Protein 2Y88 (pdb70)

InterPro domains:
  IPR006062 Histidine biosynthesis protein [PF00977] (5-233)
  IPR010188 HisA/PriA, Actinobacteria [TIGR01919] (1-243)
  IPR011060 Ribulose-phosphate binding barrel [SSF51366] (3-240)
  IPR013785 Aldolase-type TIM barrel [G3DSA:3.20.20.70] (1-244)
  IPR023016 HisA/PriA [MF_01014] (4-241)
  IPR023016 HisA/PriA [cd04732] (4-240)
  IPR044524 Histidine biosynthesis, HisA-like [PTHR43090] (5-231)

B-factor: mean 20.52, std 8.8, range [9.64, 65.79]

Foldseek 3Di:
DFAAEAEEQEDDPQWGWFAQLLDDVRIDTFGGSLVVLVVVVVQPHQEYEYEDLCQQLVNDGPLVVVLVSLVVDPHAYEYEGNCADPVSLVSVVVSVHPAYEYEQNLQVPVVRVLVCCVVPPPRYAYEFEWEADPRFTWGAGSSRPDTRDGRVVSLVVCQVSRHQEYEYHDSNFAPPLQAFDVVVQLVSLQVHQHAYEYEGNNNDLVSLCVLRVCVVSRHRHYYDYPCDSVCVDHPVSNVVSSVD

Sequence (244 aa):
MPLILLPAVNVVEGRAVRLVQQGKAGSQTEYGSAVVDAALGWQRDGAEWIHLVDLDAAFGRGSNHELLAEVVGKLDVQVELSGGIRDDESLAAALATGCARVNVVGTAALENPQWCARRVIGEEHGDQQVAVGLDVQIIDGEHRLRGRGWEETDGGDLWDVLERLDSSEGCSRFVVTDITTKDGTLGGPNLDLLLAGVADRTDAPVIASGGVSSLDDLRAIATLTTHRGVEGAIVGKALYARRFTLPQALAAVRD

Structure (mmCIF, N/CA/C/O backbone):
data_2Y88
#
_entry.id   2Y88
#
_cell.length_a   63.270
_cell.length_b   63.270
_cell.length_c   131.220
_cell.angle_alpha   90.00
_cell.angle_beta   90.00
_cell.angle_gamma   90.00
#
_symmetry.space_group_name_H-M   'P 43 21 2'
#
loop_
_entity.id
_entity.type
_entity.pdbx_description
1 polymer 'PHOSPHORIBOSYL ISOMERASE A'
2 non-polymer '[(2R,3S,4R,5R)-5-[4-AMINOCARBONYL-5-[[(Z)-[(3R,4R)-3,4-DIHYDROXY-2-OXO-5-PHOSPHONOOXY-PENTYL]IMINOMETHYL]AMINO]IMIDAZOL-1-YL]-3,4-DIHYDROXY-OXOLAN-2-YL]METHYL DIHYDROGEN PHOSPHATE'
3 water water
#
loop_
_atom_site.group_PDB
_atom_site.id
_atom_site.type_symbol
_atom_site.label_atom_id
_atom_site.label_alt_id
_atom_site.label_comp_id
_atom_site.label_asym_id
_atom_site.label_entity_id
_atom_site.label_seq_id
_atom_site.pdbx_PDB_ins_code
_atom_site.Cartn_x
_atom_site.Cartn_y
_atom_site.Cartn_z
_atom_site.occupancy
_atom_site.B_iso_or_equiv
_atom_site.auth_seq_id
_atom_site.auth_comp_id
_atom_site.auth_asym_id
_atom_site.auth_atom_id
_atom_site.pdbx_PDB_model_num
ATOM 1 N N . MET A 1 1 ? 21.638 2.184 18.349 1.00 34.89 2 MET A N 1
ATOM 2 C CA . MET A 1 1 ? 21.881 3.634 17.997 1.00 24.96 2 MET A CA 1
ATOM 3 C C . MET A 1 1 ? 21.891 3.752 16.486 1.00 23.08 2 MET A C 1
ATOM 4 O O . MET A 1 1 ? 22.303 2.794 15.797 1.00 22.39 2 MET A O 1
ATOM 9 N N . PRO A 1 2 ? 21.371 4.888 15.975 1.00 19.41 3 PRO A N 1
ATOM 10 C CA . PRO A 1 2 ? 21.393 5.024 14.565 1.00 18.52 3 PRO A CA 1
ATOM 11 C C . PRO A 1 2 ? 22.822 5.146 14.013 1.00 14.51 3 PRO A C 1
ATOM 12 O O . PRO A 1 2 ? 23.773 5.400 14.719 1.00 15.39 3 PRO A O 1
ATOM 16 N N . LEU A 1 3 ? 22.880 4.988 12.705 1.00 14.87 4 LEU A N 1
ATOM 17 C CA . LEU A 1 3 ? 24.121 5.165 11.984 1.00 13.18 4 LEU A CA 1
ATOM 18 C C . LEU A 1 3 ? 24.657 6.603 12.186 1.00 13.12 4 LEU A C 1
ATOM 19 O O . LEU A 1 3 ? 23.855 7.529 11.991 1.00 14.55 4 LEU A O 1
ATOM 24 N N . ILE A 1 4 ? 25.906 6.747 12.591 1.00 12.91 5 ILE A N 1
ATOM 25 C CA . ILE A 1 4 ? 26.533 8.038 12.739 1.00 11.47 5 ILE A CA 1
ATOM 26 C C . ILE A 1 4 ? 26.940 8.498 11.328 1.00 11.58 5 ILE A C 1
ATOM 27 O O . ILE A 1 4 ? 27.368 7.730 10.503 1.00 12.61 5 ILE A O 1
ATOM 32 N N . LEU A 1 5 ? 26.719 9.781 11.099 1.00 11.33 6 LEU A N 1
ATOM 33 C CA . LEU A 1 5 ? 27.129 10.411 9.872 1.00 12.16 6 LEU A CA 1
ATOM 34 C C . LEU A 1 5 ? 28.347 11.283 10.134 1.00 10.52 6 LEU A C 1
ATOM 35 O O . LEU A 1 5 ? 28.419 12.088 11.028 1.00 12.53 6 LEU A O 1
ATOM 40 N N . LEU A 1 6 ? 29.349 11.126 9.245 1.00 11.11 7 LEU A N 1
ATOM 41 C CA . LEU A 1 6 ? 30.559 11.884 9.267 1.00 9.77 7 LEU A CA 1
ATOM 42 C C . LEU A 1 6 ? 30.778 12.586 7.941 1.00 11.18 7 LEU A C 1
ATOM 43 O O . LEU A 1 6 ? 31.338 12.003 7.010 1.00 12.02 7 LEU A O 1
ATOM 48 N N . PRO A 1 7 ? 30.383 13.845 7.827 1.00 10.46 8 PRO A N 1
ATOM 49 C CA . PRO A 1 7 ? 30.718 14.576 6.638 1.00 9.78 8 PRO A CA 1
ATOM 50 C C . PRO A 1 7 ? 32.235 14.637 6.487 1.00 11.80 8 PRO A C 1
ATOM 51 O O . PRO A 1 7 ? 32.953 14.860 7.465 1.00 11.54 8 PRO A O 1
ATOM 55 N N . ALA A 1 8 ? 32.749 14.396 5.294 1.00 11.57 9 ALA A N 1
ATOM 56 C CA . ALA A 1 8 ? 34.158 14.451 4.988 1.00 11.49 9 ALA A CA 1
ATOM 57 C C . ALA A 1 8 ? 34.527 15.847 4.661 1.00 12.07 9 ALA A C 1
ATOM 58 O O . ALA A 1 8 ? 33.824 16.567 3.962 1.00 13.12 9 ALA A O 1
ATOM 60 N N . VAL A 1 9 ? 35.699 16.204 5.116 1.00 12.02 10 VAL A N 1
ATOM 61 C CA . VAL A 1 9 ? 36.380 17.411 4.675 1.00 11.49 10 VAL A CA 1
ATOM 62 C C . VAL A 1 9 ? 37.790 16.967 4.300 1.00 11.87 10 VAL A C 1
ATOM 63 O O . VAL A 1 9 ? 38.616 16.700 5.142 1.00 12.39 10 VAL A O 1
ATOM 67 N N . ASN A 1 10 ? 38.008 16.870 2.995 1.00 11.77 11 ASN A N 1
ATOM 68 C CA . ASN A 1 10 ? 39.222 16.413 2.431 1.00 12.58 11 ASN A CA 1
ATOM 69 C C . ASN A 1 10 ? 40.031 17.612 1.946 1.00 12.38 11 ASN A C 1
ATOM 70 O O . ASN A 1 10 ? 39.503 18.395 1.179 1.00 14.06 11 ASN A O 1
ATOM 75 N N . VAL A 1 11 ? 41.244 17.782 2.471 1.00 12.09 12 VAL A N 1
ATOM 76 C CA . VAL A 1 11 ? 41.918 19.035 2.349 1.00 13.27 12 VAL A CA 1
ATOM 77 C C . VAL A 1 11 ? 43.088 18.960 1.422 1.00 13.53 12 VAL A C 1
ATOM 78 O O . VAL A 1 11 ? 43.946 18.081 1.601 1.00 14.21 12 VAL A O 1
ATOM 82 N N . VAL A 1 12 ? 43.058 19.853 0.395 1.00 13.94 13 VAL A N 1
ATOM 83 C CA . VAL A 1 12 ? 44.173 20.063 -0.521 1.00 17.00 13 VAL A CA 1
ATOM 84 C C . VAL A 1 12 ? 44.430 21.539 -0.540 1.00 15.80 13 VAL A C 1
ATOM 85 O O . VAL A 1 12 ? 43.544 22.290 -0.872 1.00 16.86 13 VAL A O 1
ATOM 89 N N . GLU A 1 13 ? 45.645 21.958 -0.154 1.00 18.52 14 GLU A N 1
ATOM 90 C CA . GLU A 1 13 ? 46.003 23.366 -0.135 1.00 18.75 14 GLU A CA 1
ATOM 91 C C . GLU A 1 13 ? 44.978 24.218 0.512 1.00 17.54 14 GLU A C 1
ATOM 92 O O . GLU A 1 13 ? 44.597 25.273 0.015 1.00 21.92 14 GLU A O 1
ATOM 98 N N . GLY A 1 14 ? 44.515 23.730 1.669 1.00 17.32 15 GLY A N 1
ATOM 99 C CA . GLY A 1 14 ? 43.656 24.469 2.480 1.00 18.88 15 GLY A CA 1
ATOM 100 C C . GLY A 1 14 ? 42.197 24.442 2.093 1.00 18.45 15 GLY A C 1
ATOM 101 O O . GLY A 1 14 ? 41.385 25.128 2.735 1.00 19.72 15 GLY A O 1
ATOM 102 N N . ARG A 1 15 ? 41.859 23.739 1.001 1.00 16.92 16 ARG A N 1
ATOM 103 C CA . ARG A 1 15 ? 40.530 23.754 0.440 1.00 18.03 16 ARG A CA 1
ATOM 104 C C . ARG A 1 15 ? 39.895 22.441 0.635 1.00 15.37 16 ARG A C 1
ATOM 105 O O . ARG A 1 15 ? 40.569 21.416 0.664 1.00 15.74 16 ARG A O 1
ATOM 113 N N . ALA A 1 16 ? 38.574 22.475 0.732 1.00 15.87 17 ALA A N 1
ATOM 114 C CA . ALA A 1 16 ? 37.791 21.253 0.783 1.00 16.05 17 ALA A CA 1
ATOM 115 C C . ALA A 1 16 ? 37.614 20.788 -0.649 1.00 17.57 17 ALA A C 1
ATOM 116 O O . ALA A 1 16 ? 37.064 21.534 -1.481 1.00 18.75 17 ALA A O 1
ATOM 118 N N . VAL A 1 17 ? 38.006 19.550 -0.913 1.00 14.42 18 VAL A N 1
ATOM 119 C CA . VAL A 1 17 ? 37.951 19.019 -2.288 1.00 14.42 18 VAL A CA 1
ATOM 120 C C . VAL A 1 17 ? 37.319 17.642 -2.233 1.00 13.51 18 VAL A C 1
ATOM 121 O O . VAL A 1 17 ? 37.150 17.037 -1.201 1.00 14.75 18 VAL A O 1
ATOM 125 N N . ARG A 1 18 ? 36.989 17.141 -3.420 1.00 15.10 19 ARG A N 1
ATOM 126 C CA . ARG A 1 18 ? 36.739 15.771 -3.610 1.00 13.18 19 ARG A CA 1
ATOM 127 C C . ARG A 1 18 ? 37.449 15.322 -4.888 1.00 15.05 19 ARG A C 1
ATOM 128 O O . ARG A 1 18 ? 37.821 16.122 -5.704 1.00 17.83 19 ARG A O 1
ATOM 136 N N . LEU A 1 19 ? 37.686 14.022 -4.958 1.00 15.48 20 LEU A N 1
ATOM 137 C CA . LEU A 1 19 ? 38.224 13.344 -6.118 1.00 14.87 20 LEU A CA 1
ATOM 138 C C . LEU A 1 19 ? 37.301 12.207 -6.520 1.00 15.19 20 LEU A C 1
ATOM 139 O O . LEU A 1 19 ? 36.483 11.770 -5.718 1.00 17.04 20 LEU A O 1
ATOM 144 N N . VAL A 1 20 ? 37.478 11.707 -7.764 1.00 16.26 21 VAL A N 1
ATOM 145 C CA . VAL A 1 20 ? 36.751 10.545 -8.204 1.00 13.69 21 VAL A CA 1
ATOM 146 C C . VAL A 1 20 ? 37.776 9.400 -8.119 1.00 14.64 21 VAL A C 1
ATOM 147 O O . VAL A 1 20 ? 38.836 9.448 -8.783 1.00 15.69 21 VAL A O 1
ATOM 151 N N A GLN A 1 21 ? 37.467 8.381 -7.302 0.50 13.05 22 GLN A N 1
ATOM 152 N N B GLN A 1 21 ? 37.482 8.479 -7.208 0.50 13.65 22 GLN A N 1
ATOM 153 C CA A G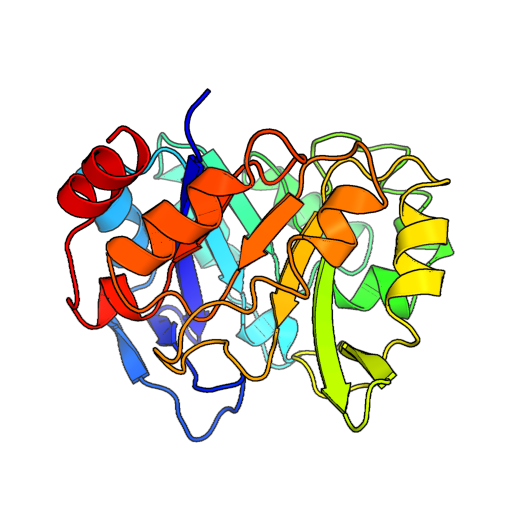LN A 1 21 ? 38.335 7.221 -7.135 0.50 13.91 22 GLN A CA 1
ATOM 154 C CA B GLN A 1 21 ? 38.206 7.229 -6.998 0.50 16.35 22 GLN A CA 1
ATOM 155 C C A GLN A 1 21 ? 39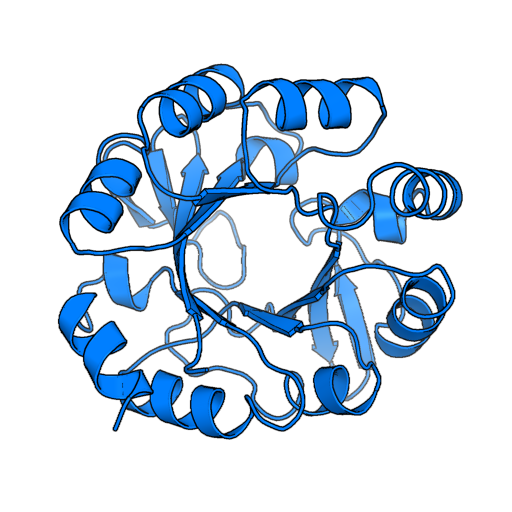.749 7.640 -6.786 0.50 18.33 22 GLN A C 1
ATOM 156 C C B GLN A 1 21 ? 39.654 7.507 -6.577 0.50 16.42 22 GLN A C 1
ATOM 157 O O A GLN A 1 21 ? 40.717 7.105 -7.344 0.50 22.11 22 GLN A O 1
ATOM 158 O O B GLN A 1 21 ? 40.547 6.699 -6.836 0.50 16.66 22 GLN A O 1
ATOM 169 N N . GLY A 1 22 ? 39.855 8.673 -5.962 1.00 18.48 23 GLY A N 1
ATOM 170 C CA . GLY A 1 22 ? 41.097 9.077 -5.402 1.00 19.08 23 GLY A CA 1
ATOM 171 C C . GLY A 1 22 ? 42.094 9.594 -6.362 1.00 17.01 23 GLY A C 1
ATOM 172 O O . GLY A 1 22 ? 43.261 9.746 -5.986 1.00 19.92 23 GLY A O 1
ATOM 173 N N . LYS A 1 23 ? 41.676 9.889 -7.603 1.00 18.88 24 LYS A N 1
ATOM 174 C CA . LYS A 1 23 ? 42.587 10.285 -8.680 1.00 23.07 24 LYS A CA 1
ATOM 175 C C . LYS A 1 23 ? 42.681 11.784 -8.821 1.00 24.52 24 LYS A C 1
ATOM 176 O O . LYS A 1 23 ? 41.699 12.518 -9.017 1.00 23.04 24 LYS A O 1
ATOM 182 N N . ALA A 1 24 ? 43.911 12.267 -8.716 1.00 28.38 25 ALA A N 1
ATOM 183 C CA . ALA A 1 24 ? 44.142 13.720 -8.741 1.00 30.41 25 ALA A CA 1
ATOM 184 C C . ALA A 1 24 ? 43.510 14.547 -9.849 1.00 30.77 25 ALA A C 1
ATOM 185 O O . ALA A 1 24 ? 43.015 15.665 -9.564 1.00 38.01 25 ALA A O 1
ATOM 187 N N . GLY A 1 25 ? 43.498 14.049 -11.094 1.00 26.63 26 GLY A N 1
ATOM 188 C CA . GLY A 1 25 ? 42.941 14.832 -12.255 1.00 24.66 26 GLY A CA 1
ATOM 189 C C . GLY A 1 25 ? 41.442 15.166 -12.239 1.00 20.88 26 GLY A C 1
ATOM 190 O O . GLY A 1 25 ? 40.892 15.939 -13.114 1.00 21.22 26 GLY A O 1
ATOM 191 N N . SER A 1 26 ? 40.769 14.571 -11.265 1.00 19.57 27 SER A N 1
ATOM 192 C CA . SER A 1 26 ? 39.297 14.679 -11.133 1.00 17.77 27 SER A CA 1
ATOM 193 C C . SER A 1 26 ? 38.857 15.545 -10.010 1.00 14.76 27 SER A C 1
ATOM 194 O O . SER A 1 26 ? 37.724 15.566 -9.666 1.00 18.28 27 SER A O 1
ATOM 197 N N . GLN A 1 27 ? 39.757 16.346 -9.496 1.00 16.54 28 GLN A N 1
ATOM 198 C CA . GLN A 1 27 ? 39.469 17.162 -8.307 1.00 17.17 28 GLN A CA 1
ATOM 199 C C . GLN A 1 27 ? 38.384 18.225 -8.514 1.00 17.08 28 GLN A C 1
ATOM 200 O O . GLN A 1 27 ? 38.341 18.910 -9.525 1.00 19.86 28 GLN A O 1
ATOM 206 N N . THR A 1 28 ? 37.431 18.291 -7.572 1.00 16.19 29 THR A N 1
ATOM 207 C CA . THR A 1 28 ? 36.461 19.337 -7.539 1.00 16.12 29 THR A CA 1
ATOM 208 C C . THR A 1 28 ? 36.720 20.000 -6.196 1.00 17.02 29 THR A C 1
ATOM 209 O O . THR A 1 28 ? 37.233 19.401 -5.246 1.00 16.60 29 THR A O 1
ATOM 213 N N . GLU A 1 29 ? 36.347 21.270 -6.107 1.00 19.11 30 GLU A N 1
ATOM 214 C CA . GLU A 1 29 ? 36.664 22.081 -4.917 1.00 21.17 30 GLU A CA 1
ATOM 215 C C . GLU A 1 29 ? 35.472 22.858 -4.438 1.00 20.38 30 GLU A C 1
ATOM 216 O O . GLU A 1 29 ? 34.669 23.358 -5.243 1.00 22.63 30 GLU A O 1
ATOM 222 N N . TYR A 1 30 ? 35.434 23.017 -3.104 1.00 20.67 31 TYR A N 1
ATOM 223 C CA . TYR A 1 30 ? 34.210 23.522 -2.466 1.00 19.12 31 TYR A CA 1
ATOM 224 C C . TYR A 1 30 ? 34.562 24.511 -1.426 1.00 21.15 31 TYR A C 1
ATOM 225 O O . TYR A 1 30 ? 33.894 24.617 -0.438 1.00 30.90 31 TYR A O 1
ATOM 234 N N . GLY A 1 31 ? 35.535 25.323 -1.659 1.00 23.03 32 GLY A N 1
ATOM 235 C CA . GLY A 1 31 ? 35.828 26.347 -0.632 1.00 23.68 32 GLY A CA 1
ATOM 236 C C . GLY A 1 31 ? 36.846 25.980 0.423 1.00 23.11 32 GLY A C 1
ATOM 237 O O . GLY A 1 31 ? 37.569 24.963 0.353 1.00 21.23 32 GLY A O 1
ATOM 238 N N . SER A 1 32 ? 36.954 26.849 1.397 1.00 21.31 33 SER A N 1
ATOM 239 C CA . SER A 1 32 ? 37.921 26.636 2.394 1.00 18.83 33 SER A CA 1
ATOM 240 C C . SER A 1 32 ? 37.580 25.473 3.269 1.00 18.59 33 SER A C 1
ATOM 241 O O . SER A 1 32 ? 36.406 25.208 3.525 1.00 17.07 33 SER A O 1
ATOM 244 N N . ALA A 1 33 ? 38.597 24.762 3.715 1.00 16.20 34 ALA A N 1
ATOM 245 C CA . ALA A 1 33 ? 38.338 23.595 4.528 1.00 17.16 34 ALA A CA 1
ATOM 246 C C . ALA A 1 33 ? 37.702 24.016 5.861 1.00 15.02 34 ALA A C 1
ATOM 247 O O . ALA A 1 33 ? 36.839 23.343 6.362 1.00 14.92 34 ALA A O 1
ATOM 249 N N A VAL A 1 34 ? 38.133 25.112 6.432 0.50 16.24 35 VAL A N 1
ATOM 250 N N B VAL A 1 34 ? 38.189 25.097 6.417 0.50 16.50 35 VAL A N 1
ATOM 251 C CA A VAL A 1 34 ? 37.546 25.555 7.709 0.50 14.67 35 VAL A CA 1
ATOM 252 C CA B VAL A 1 34 ? 37.640 25.641 7.665 0.50 15.02 35 VAL A CA 1
ATOM 253 C C A VAL A 1 34 ? 36.078 25.921 7.552 0.50 13.75 35 VAL A C 1
ATOM 254 C C B VAL A 1 34 ? 36.137 25.858 7.503 0.50 13.65 35 VAL A C 1
ATOM 255 O O A VAL A 1 34 ? 35.243 25.629 8.421 0.50 15.27 35 VAL A O 1
ATOM 256 O O B VAL A 1 34 ? 35.340 25.325 8.288 0.50 14.64 35 VAL A O 1
ATOM 263 N N . ASP A 1 35 ? 35.731 26.572 6.449 1.00 16.65 36 ASP A N 1
ATOM 264 C CA . ASP A 1 35 ? 34.318 26.932 6.226 1.00 16.71 36 ASP A CA 1
ATOM 265 C C . ASP A 1 35 ? 33.542 25.690 5.993 1.00 15.86 36 ASP A C 1
ATOM 266 O O . ASP A 1 35 ? 32.385 25.554 6.439 1.00 16.86 36 ASP A O 1
ATOM 271 N N . ALA A 1 36 ? 34.111 24.720 5.270 1.00 15.73 37 ALA A N 1
ATOM 272 C CA . ALA A 1 36 ? 33.378 23.477 5.063 1.00 14.71 37 ALA A CA 1
ATOM 273 C C . ALA A 1 36 ? 33.080 22.807 6.393 1.00 12.98 37 ALA A C 1
ATOM 274 O O . ALA A 1 36 ? 31.945 22.387 6.643 1.00 13.76 37 ALA A O 1
ATOM 276 N N . ALA A 1 37 ? 34.121 22.635 7.198 1.00 12.79 38 ALA A N 1
ATOM 277 C CA . ALA A 1 37 ? 33.976 21.957 8.492 1.00 13.63 38 ALA A CA 1
ATOM 278 C C . ALA A 1 37 ? 32.962 22.667 9.351 1.00 15.23 38 ALA A C 1
ATOM 279 O O . ALA A 1 37 ? 32.051 22.067 9.935 1.00 13.85 38 ALA A O 1
ATOM 281 N N . LEU A 1 38 ? 33.078 23.978 9.449 1.00 14.37 39 LEU A N 1
ATOM 282 C CA . LEU A 1 38 ? 32.135 24.719 10.274 1.00 14.93 39 LEU A CA 1
ATOM 283 C C . LEU A 1 38 ? 30.743 24.640 9.747 1.00 14.86 39 LEU A C 1
ATOM 284 O O . LEU A 1 38 ? 29.810 24.622 10.512 1.00 15.62 39 LEU A O 1
ATOM 289 N N . GLY A 1 39 ? 30.605 24.599 8.441 1.00 14.13 40 GLY A N 1
ATOM 290 C CA . GLY A 1 39 ? 29.280 24.422 7.883 1.00 13.63 40 GLY A CA 1
ATOM 291 C C . GLY A 1 39 ? 28.617 23.148 8.228 1.00 15.35 40 GLY A C 1
ATOM 292 O O . GLY A 1 39 ? 27.418 23.136 8.497 1.00 14.85 40 GLY A O 1
ATOM 293 N N . TRP A 1 40 ? 29.350 22.066 8.111 1.00 12.16 41 TRP A N 1
ATOM 294 C CA . TRP A 1 40 ? 28.733 20.799 8.446 1.00 12.59 41 TRP A CA 1
ATOM 295 C C . TRP A 1 40 ? 28.404 20.791 9.938 1.00 14.75 41 TRP A C 1
ATOM 296 O O . TRP A 1 40 ? 27.337 20.271 10.319 1.00 15.21 41 TRP A O 1
ATOM 307 N N . GLN A 1 41 ? 29.244 21.362 10.760 1.00 12.88 42 GLN A N 1
ATOM 308 C CA . GLN A 1 41 ? 28.867 21.472 12.173 1.00 13.21 42 GLN A CA 1
ATOM 309 C C . GLN A 1 41 ? 27.612 22.277 12.320 1.00 15.03 42 GLN A C 1
ATOM 310 O O . GLN A 1 41 ? 26.732 21.888 13.089 1.00 13.54 42 GLN A O 1
ATOM 316 N N . ARG A 1 42 ? 27.531 23.411 11.646 1.00 14.00 43 ARG A N 1
ATOM 317 C CA . ARG A 1 42 ? 26.330 24.236 11.769 1.00 16.30 43 ARG A CA 1
ATOM 318 C C . ARG A 1 42 ? 25.089 23.413 11.413 1.00 14.80 43 ARG A C 1
ATOM 319 O O . ARG A 1 42 ? 24.030 23.530 12.016 1.00 16.37 43 ARG A O 1
ATOM 327 N N . ASP A 1 43 ? 25.244 22.594 10.370 1.00 13.67 44 ASP A N 1
ATOM 328 C CA . ASP A 1 43 ? 24.127 21.787 9.877 1.00 14.05 44 ASP A CA 1
ATOM 329 C C . ASP A 1 43 ? 23.735 20.615 10.762 1.00 13.21 44 ASP A C 1
ATOM 330 O O . ASP A 1 43 ? 22.792 19.917 10.446 1.00 14.71 44 ASP A O 1
ATOM 335 N N . GLY A 1 44 ? 24.530 20.336 11.778 1.00 12.66 45 GLY A N 1
ATOM 336 C CA . GLY A 1 44 ? 24.195 19.309 12.749 1.00 13.59 45 GLY A CA 1
ATOM 337 C C . GLY A 1 44 ? 25.178 18.170 12.890 1.00 13.19 45 GLY A C 1
ATOM 338 O O . GLY A 1 44 ? 24.912 17.287 13.642 1.00 14.19 45 GLY A O 1
ATOM 339 N N . ALA A 1 45 ? 26.348 18.218 12.193 1.00 12.52 46 ALA A N 1
ATOM 340 C CA . ALA A 1 45 ? 27.269 17.092 12.241 1.00 12.30 46 ALA A CA 1
ATOM 341 C C . ALA A 1 45 ? 27.666 16.784 13.673 1.00 11.67 46 ALA A C 1
ATOM 342 O O . ALA A 1 45 ? 28.047 17.665 14.416 1.00 13.90 46 ALA A O 1
ATOM 344 N N . GLU A 1 46 ? 27.712 15.524 14.017 1.00 12.58 47 GLU A N 1
ATOM 345 C CA . GLU A 1 46 ? 28.286 15.059 15.270 1.00 13.38 47 GLU A CA 1
ATOM 346 C C . GLU A 1 46 ? 29.786 14.847 15.145 1.00 12.29 47 GLU A C 1
ATOM 347 O O . GLU A 1 46 ? 30.501 14.857 16.145 1.00 13.44 47 GLU A O 1
ATOM 353 N N . TRP A 1 47 ? 30.225 14.581 13.931 1.00 11.87 48 TRP A N 1
ATOM 354 C CA . TRP A 1 47 ? 31.544 14.177 13.599 1.00 12.42 48 TRP A CA 1
ATOM 355 C C . TRP A 1 47 ? 31.960 14.834 12.302 1.00 11.10 48 TRP A C 1
ATOM 356 O O . TRP A 1 47 ? 31.066 15.041 11.453 1.00 13.94 48 TRP A O 1
ATOM 367 N N . ILE A 1 48 ? 33.224 15.131 12.121 1.00 12.21 49 ILE A N 1
ATOM 368 C CA . ILE A 1 48 ? 33.821 15.523 10.831 1.00 11.54 49 ILE A CA 1
ATOM 369 C C . ILE A 1 48 ? 34.914 14.510 10.588 1.00 10.94 49 ILE A C 1
ATOM 370 O O . ILE A 1 48 ? 35.693 14.256 11.467 1.00 12.04 49 ILE A O 1
ATOM 375 N N . HIS A 1 49 ? 34.960 13.971 9.366 1.00 10.55 50 HIS A N 1
ATOM 376 C CA . HIS A 1 49 ? 36.064 13.137 8.927 1.00 10.81 50 HIS A CA 1
ATOM 377 C C . HIS A 1 49 ? 36.982 14.015 8.110 1.00 11.13 50 HIS A C 1
ATOM 378 O O . HIS A 1 49 ? 36.670 14.390 6.973 1.00 13.03 50 HIS A O 1
ATOM 385 N N . LEU A 1 50 ? 38.064 14.415 8.756 1.00 11.25 51 LEU A N 1
ATOM 386 C CA . LEU A 1 50 ? 38.993 15.456 8.270 1.00 11.61 51 LEU A CA 1
ATOM 387 C C . LEU A 1 50 ? 40.244 14.774 7.751 1.00 12.02 51 LEU A C 1
ATOM 388 O O . LEU A 1 50 ? 40.978 14.184 8.552 1.00 13.08 51 LEU A O 1
ATOM 393 N N . VAL A 1 51 ? 40.538 14.928 6.466 1.00 12.31 52 VAL A N 1
ATOM 394 C CA . VAL A 1 51 ? 41.591 14.212 5.842 1.00 12.16 52 VAL A CA 1
ATOM 395 C C . VAL A 1 51 ? 42.572 15.234 5.257 1.00 13.31 52 VAL A C 1
ATOM 396 O O . VAL A 1 51 ? 42.199 16.084 4.486 1.00 14.39 52 VAL A O 1
ATOM 400 N N . ASP A 1 52 ? 43.842 15.045 5.559 1.00 13.11 53 ASP A N 1
ATOM 401 C CA . ASP A 1 52 ? 44.900 15.787 4.893 1.00 12.83 53 ASP A CA 1
ATOM 402 C C . ASP A 1 52 ? 45.314 15.016 3.650 1.00 13.04 53 ASP A C 1
ATOM 403 O O . ASP A 1 52 ? 46.119 14.094 3.771 1.00 14.36 53 ASP A O 1
ATOM 408 N N . LEU A 1 53 ? 44.740 15.358 2.490 1.00 15.30 54 LEU A N 1
ATOM 409 C CA . LEU A 1 53 ? 45.019 14.598 1.320 1.00 16.05 54 LEU A CA 1
ATOM 410 C C . LEU A 1 53 ? 46.374 14.874 0.809 1.00 15.97 54 LEU A C 1
ATOM 411 O O . LEU A 1 53 ? 47.020 13.973 0.325 1.00 18.31 54 LEU A O 1
ATOM 416 N N . ASP A 1 54 ? 46.872 16.102 1.051 1.00 15.44 55 ASP A N 1
ATOM 417 C CA . ASP A 1 54 ? 48.307 16.382 0.638 1.00 16.91 55 ASP A CA 1
ATOM 418 C C . ASP A 1 54 ? 49.241 15.508 1.392 1.00 16.32 55 ASP A C 1
ATOM 419 O O . ASP A 1 54 ? 50.163 14.975 0.859 1.00 18.23 55 ASP A O 1
ATOM 424 N N . ALA A 1 55 ? 48.917 15.228 2.671 1.00 17.03 56 ALA A N 1
ATOM 425 C CA . ALA A 1 55 ? 49.749 14.409 3.459 1.00 16.08 56 ALA A CA 1
ATOM 426 C C . ALA A 1 55 ? 49.567 12.987 3.054 1.00 18.26 56 ALA A C 1
ATOM 427 O O . ALA A 1 55 ? 50.530 12.246 3.037 1.00 19.72 56 ALA A O 1
ATOM 429 N N . ALA A 1 56 ? 48.353 12.534 2.752 1.00 17.49 57 ALA A N 1
ATOM 430 C CA . ALA A 1 56 ? 48.182 11.165 2.291 1.00 17.30 57 ALA A CA 1
ATOM 431 C C . ALA A 1 56 ? 48.990 10.891 0.994 1.00 18.07 57 ALA A C 1
ATOM 432 O O . ALA A 1 56 ? 49.549 9.803 0.873 1.00 19.60 57 ALA A O 1
ATOM 434 N N . PHE A 1 57 ? 49.032 11.864 0.089 1.00 20.62 58 PHE A N 1
ATOM 435 C CA . PHE A 1 57 ? 49.820 11.756 -1.159 1.00 19.28 58 PHE A CA 1
ATOM 436 C C . PHE A 1 57 ? 51.264 12.095 -0.954 1.00 25.58 58 PHE A C 1
ATOM 437 O O . PHE A 1 57 ? 52.011 12.015 -1.949 1.00 24.63 58 PHE A O 1
ATOM 445 N N . GLY A 1 58 ? 51.740 12.466 0.225 1.00 18.28 59 GLY A N 1
ATOM 446 C CA . GLY A 1 58 ? 53.175 12.629 0.477 1.00 24.55 59 GLY A CA 1
ATOM 447 C C . GLY A 1 58 ? 53.699 13.851 -0.234 1.00 22.23 59 GLY A C 1
ATOM 448 O O . GLY A 1 58 ? 54.899 13.943 -0.496 1.00 31.97 59 GLY A O 1
ATOM 449 N N . ARG A 1 59 ? 52.848 14.820 -0.521 1.00 22.01 60 ARG A N 1
ATOM 450 C CA . ARG A 1 59 ? 53.212 16.004 -1.263 1.00 26.86 60 ARG A CA 1
ATOM 451 C C . ARG A 1 59 ? 53.103 17.314 -0.514 1.00 24.43 60 ARG A C 1
ATOM 452 O O . ARG A 1 59 ? 53.374 18.382 -1.096 1.00 30.89 60 ARG A O 1
ATOM 460 N N . GLY A 1 60 ? 52.676 17.276 0.741 1.00 24.34 61 GLY A N 1
ATOM 461 C CA . GLY A 1 60 ? 52.644 18.495 1.528 1.00 21.17 61 GLY A CA 1
ATOM 462 C C . GLY A 1 60 ? 51.877 18.192 2.800 1.00 22.96 61 GLY A C 1
ATOM 463 O O . GLY A 1 60 ? 51.697 17.025 3.157 1.00 21.82 61 GLY A O 1
ATOM 464 N N . SER A 1 61 ? 51.513 19.257 3.464 1.00 19.86 62 SER A N 1
ATOM 465 C CA . SER A 1 61 ? 50.869 19.144 4.748 1.00 21.91 62 SER A CA 1
ATOM 466 C C . SER A 1 61 ? 49.973 20.313 4.834 1.00 21.21 62 SER A C 1
ATOM 467 O O . SER A 1 61 ? 50.356 21.441 4.552 1.00 19.95 62 SER A O 1
ATOM 470 N N . ASN A 1 62 ? 48.839 20.067 5.441 1.00 15.83 63 ASN A N 1
ATOM 471 C CA . ASN A 1 62 ? 47.856 21.066 5.931 1.00 15.73 63 ASN A CA 1
ATOM 472 C C . ASN A 1 62 ? 47.716 20.965 7.428 1.00 15.63 63 ASN A C 1
ATOM 473 O O . ASN A 1 62 ? 46.718 21.430 7.947 1.00 17.22 63 ASN A O 1
ATOM 478 N N . HIS A 1 63 ? 48.722 20.447 8.115 1.00 17.28 64 HIS A N 1
ATOM 479 C CA . HIS A 1 63 ? 48.548 20.128 9.486 1.00 15.90 64 HIS A CA 1
ATOM 480 C C . HIS A 1 63 ? 48.112 21.357 10.351 1.00 16.44 64 HIS A C 1
ATOM 481 O O . HIS A 1 63 ? 47.217 21.310 11.175 1.00 17.77 64 HIS A O 1
ATOM 488 N N . GLU A 1 64 ? 48.781 22.490 10.171 1.00 16.94 65 GLU A N 1
ATOM 489 C CA . GLU A 1 64 ? 48.437 23.681 10.954 1.00 16.81 65 GLU A CA 1
ATOM 490 C C . GLU A 1 64 ? 47.027 24.104 10.766 1.00 17.53 65 GLU A C 1
ATOM 491 O O . GLU A 1 64 ? 46.316 24.392 11.723 1.00 19.52 65 GLU A O 1
ATOM 497 N N . LEU A 1 65 ? 46.549 24.033 9.534 1.00 18.43 66 LEU A N 1
ATOM 498 C CA . LEU A 1 65 ? 45.196 24.427 9.272 1.00 18.44 66 LEU A CA 1
ATOM 499 C C . LEU A 1 65 ? 44.226 23.374 9.877 1.00 17.33 66 LEU A C 1
ATOM 500 O O . LEU A 1 65 ? 43.219 23.692 10.491 1.00 21.90 66 LEU A O 1
ATOM 505 N N . LEU A 1 66 ? 44.635 22.130 9.834 1.00 15.60 67 LEU A N 1
ATOM 506 C CA . LEU A 1 66 ? 43.787 21.067 10.417 1.00 16.87 67 LEU A CA 1
ATOM 507 C C . LEU A 1 66 ? 43.723 21.250 11.918 1.00 14.38 67 LEU A C 1
ATOM 508 O O . LEU A 1 66 ? 42.654 21.154 12.497 1.00 15.04 67 LEU A O 1
ATOM 513 N N . ALA A 1 67 ? 44.815 21.600 12.550 1.00 16.87 68 ALA A N 1
ATOM 514 C CA . ALA A 1 67 ? 44.798 21.912 13.997 1.00 14.81 68 ALA A CA 1
ATOM 515 C C . ALA A 1 67 ? 43.833 23.064 14.277 1.00 15.26 68 ALA A C 1
ATOM 516 O O . ALA A 1 67 ? 43.095 23.023 15.247 1.00 16.06 68 ALA A O 1
ATOM 518 N N . GLU A 1 68 ? 43.848 24.090 13.450 1.00 17.17 69 GLU A N 1
ATOM 519 C CA . GLU A 1 68 ? 42.925 25.197 13.610 1.00 17.88 69 GLU A CA 1
ATOM 520 C C . GLU A 1 68 ? 41.512 24.727 13.513 1.00 16.97 69 GLU A C 1
ATOM 521 O O . GLU A 1 68 ? 40.653 25.163 14.312 1.00 19.09 69 GLU A O 1
ATOM 527 N N . VAL A 1 69 ? 41.238 23.910 12.521 1.00 16.57 70 VAL A N 1
ATOM 528 C CA . VAL A 1 69 ? 39.900 23.391 12.332 1.00 17.27 70 VAL A CA 1
ATOM 529 C C . VAL A 1 69 ? 39.444 22.590 13.532 1.00 16.58 70 VAL A C 1
ATOM 530 O O . VAL A 1 69 ? 38.374 22.817 14.078 1.00 17.30 70 VAL A O 1
ATOM 534 N N . VAL A 1 70 ? 40.246 21.669 13.997 1.00 15.57 71 VAL A N 1
ATOM 535 C CA . VAL A 1 70 ? 39.899 20.884 15.124 1.00 15.96 71 VAL A CA 1
ATOM 536 C C . VAL A 1 70 ? 39.615 21.735 16.341 1.00 13.26 71 VAL A C 1
ATOM 537 O O . VAL A 1 70 ? 38.649 21.508 17.095 1.00 15.60 71 VAL A O 1
ATOM 541 N N . GLY A 1 71 ? 40.464 22.710 16.553 1.00 15.14 72 GLY A N 1
ATOM 542 C CA . GLY A 1 71 ? 40.325 23.613 17.660 1.00 16.06 72 GLY A CA 1
ATOM 543 C C . GLY A 1 71 ? 39.070 24.461 17.586 1.00 16.54 72 GLY A C 1
ATOM 544 O O . GLY A 1 71 ? 38.463 24.750 18.607 1.00 22.38 72 GLY A O 1
ATOM 545 N N . LYS A 1 72 ? 38.599 24.827 16.379 1.00 16.75 73 LYS A N 1
ATOM 546 C CA . LYS A 1 72 ? 37.413 25.680 16.259 1.00 18.15 73 LYS A CA 1
ATOM 547 C C . LYS A 1 72 ? 36.156 24.868 16.395 1.00 17.91 73 LYS A C 1
ATOM 548 O O . LYS A 1 72 ? 35.146 25.369 16.815 1.00 23.70 73 LYS A O 1
ATOM 554 N N . LEU A 1 73 ? 36.223 23.599 16.056 1.00 14.92 74 LEU A N 1
ATOM 555 C CA . LEU A 1 73 ? 35.024 22.791 16.148 1.00 16.66 74 LEU A CA 1
ATOM 556 C C . LEU A 1 73 ? 34.704 22.345 17.554 1.00 16.34 74 LEU A C 1
ATOM 557 O O . LEU A 1 73 ? 35.587 22.024 18.338 1.00 17.56 74 LEU A O 1
ATOM 562 N N . ASP A 1 74 ? 33.417 22.305 17.813 1.00 14.89 75 ASP A N 1
ATOM 563 C CA . ASP A 1 74 ? 32.892 21.790 19.060 1.00 18.52 75 ASP A CA 1
ATOM 564 C C . ASP A 1 74 ? 32.676 20.301 18.978 1.00 18.59 75 ASP A C 1
ATOM 565 O O . ASP A 1 74 ? 32.706 19.578 19.987 1.00 19.63 75 ASP A O 1
ATOM 570 N N . VAL A 1 75 ? 32.386 19.823 17.782 1.00 14.33 76 VAL A N 1
ATOM 571 C CA . VAL A 1 75 ? 32.101 18.427 17.602 1.00 14.11 76 VAL A CA 1
ATOM 572 C C . VAL A 1 75 ? 33.312 17.605 17.392 1.00 13.46 76 VAL A C 1
ATOM 573 O O . VAL A 1 75 ? 34.400 18.139 17.491 1.00 16.51 76 VAL A O 1
ATOM 577 N N . GLN A 1 76 ? 33.138 16.304 17.231 1.00 12.62 77 GLN A N 1
ATOM 578 C CA . GLN A 1 76 ? 34.234 15.377 17.215 1.00 14.38 77 GLN A CA 1
ATOM 579 C C . GLN A 1 76 ? 34.856 15.240 15.839 1.00 12.99 77 GLN A C 1
ATOM 580 O O . GLN A 1 76 ? 34.158 15.198 14.838 1.00 12.89 77 GLN A O 1
ATOM 586 N N . VAL A 1 77 ? 36.173 15.196 15.817 1.00 12.50 78 VAL A N 1
ATOM 587 C CA . VAL A 1 77 ? 36.913 15.067 14.569 1.00 11.99 78 VAL A CA 1
ATOM 588 C C . VAL A 1 77 ? 37.691 13.769 14.526 1.00 11.30 78 VAL A C 1
ATOM 589 O O . VAL A 1 77 ? 38.422 13.451 15.466 1.00 14.04 78 VAL A O 1
ATOM 593 N N . GLU A 1 78 ? 37.532 13.099 13.377 1.00 11.53 79 GLU A N 1
ATOM 594 C CA . GLU A 1 78 ? 38.324 11.979 13.051 1.00 10.95 79 GLU A CA 1
ATOM 595 C C . GLU A 1 78 ? 39.350 12.497 12.028 1.00 12.11 79 GLU A C 1
ATOM 596 O O . GLU A 1 78 ? 38.927 12.975 10.957 1.00 12.71 79 GLU A O 1
ATOM 602 N N . LEU A 1 79 ? 40.626 12.425 12.364 1.00 13.05 80 LEU A N 1
ATOM 603 C CA . LEU A 1 79 ? 41.659 13.085 11.579 1.00 11.94 80 LEU A CA 1
ATOM 604 C C . LEU A 1 79 ? 42.535 12.041 10.921 1.00 11.69 80 LEU A C 1
ATOM 605 O O . LEU A 1 79 ? 42.954 11.067 11.570 1.00 12.30 80 LEU A O 1
ATOM 610 N N . SER A 1 80 ? 42.901 12.256 9.640 1.00 11.93 81 SER A N 1
ATOM 611 C CA . SER A 1 80 ? 43.784 11.280 8.995 1.00 12.52 81 SER A CA 1
ATOM 612 C C . SER A 1 80 ? 44.646 12.027 7.938 1.00 10.95 81 SER A C 1
ATOM 613 O O . SER A 1 80 ? 44.407 13.178 7.593 1.00 12.73 81 SER A O 1
ATOM 616 N N . GLY A 1 81 ? 45.604 11.278 7.452 1.00 12.26 82 GLY A N 1
ATOM 617 C CA . GLY A 1 81 ? 46.518 11.686 6.417 1.00 14.22 82 GLY A CA 1
ATOM 618 C C . GLY A 1 81 ? 47.858 11.954 6.983 1.00 15.33 82 GLY A C 1
ATOM 619 O O . GLY A 1 81 ? 48.043 12.901 7.739 1.00 15.83 82 GLY A O 1
ATOM 620 N N . GLY A 1 82 ? 48.805 11.158 6.548 1.00 14.26 83 GLY A N 1
ATOM 621 C CA . GLY A 1 82 ? 50.213 11.343 6.935 1.00 14.93 83 GLY A CA 1
ATOM 622 C C . GLY A 1 82 ? 50.566 10.780 8.294 1.00 16.95 83 GLY A C 1
ATOM 623 O O . GLY A 1 82 ? 51.691 10.990 8.745 1.00 20.77 83 GLY A O 1
ATOM 624 N N . ILE A 1 83 ? 49.658 10.095 8.967 1.00 13.92 84 ILE A N 1
ATOM 625 C CA . ILE A 1 83 ? 49.942 9.665 10.303 1.00 15.38 84 ILE A CA 1
ATOM 626 C C . ILE A 1 83 ? 50.617 8.324 10.263 1.00 18.54 84 ILE A C 1
ATOM 627 O O . ILE A 1 83 ? 49.996 7.230 10.228 1.00 17.72 84 ILE A O 1
ATOM 632 N N . ARG A 1 84 ? 51.933 8.418 10.222 1.00 17.25 85 ARG A N 1
ATOM 633 C CA . ARG A 1 84 ? 52.775 7.300 9.821 1.00 17.20 85 ARG A CA 1
ATOM 634 C C . ARG A 1 84 ? 53.905 7.047 10.768 1.00 18.12 85 ARG A C 1
ATOM 635 O O . ARG A 1 84 ? 54.642 6.105 10.566 1.00 19.91 85 ARG A O 1
ATOM 643 N N . ASP A 1 85 ? 54.034 7.838 11.803 1.00 15.32 86 ASP A N 1
ATOM 644 C CA . ASP A 1 85 ? 55.106 7.629 12.799 1.00 17.12 86 ASP A CA 1
ATOM 645 C C . ASP A 1 85 ? 54.743 8.286 14.099 1.00 15.53 86 ASP A C 1
ATOM 646 O O . ASP A 1 85 ? 53.664 8.902 14.197 1.00 14.94 86 ASP A O 1
ATOM 651 N N . ASP A 1 86 ? 55.579 8.117 15.104 1.00 16.31 87 ASP A N 1
ATOM 652 C CA . ASP A 1 86 ? 55.228 8.608 16.430 1.00 15.41 87 ASP A CA 1
ATOM 653 C C . ASP A 1 86 ? 55.070 10.106 16.441 1.00 14.09 87 ASP A C 1
ATOM 654 O O . ASP A 1 86 ? 54.184 10.645 17.118 1.00 14.57 87 ASP A O 1
ATOM 659 N N . GLU A 1 87 ? 55.917 10.819 15.721 1.00 15.90 88 GLU A N 1
ATOM 660 C CA . GLU A 1 87 ? 55.845 12.257 15.679 1.00 14.97 88 GLU A CA 1
ATOM 661 C C . GLU A 1 87 ? 54.498 12.692 15.099 1.00 14.41 88 GLU A C 1
ATOM 662 O O . GLU A 1 87 ? 53.841 13.574 15.594 1.00 14.63 88 GLU A O 1
ATOM 668 N N . SER A 1 88 ? 54.136 12.128 13.945 1.00 13.82 89 SER A N 1
ATOM 669 C CA . SER A 1 88 ? 52.968 12.597 13.281 1.00 13.19 89 SER A CA 1
ATOM 670 C C . SER A 1 88 ? 51.697 12.104 13.958 1.00 15.10 89 SER A C 1
ATOM 671 O O . SER A 1 88 ? 50.711 12.811 13.943 1.00 14.34 89 SER A O 1
ATOM 674 N N . LEU A 1 89 ? 51.736 10.935 14.611 1.00 12.69 90 LEU A N 1
ATOM 675 C CA . LEU A 1 89 ? 50.623 10.547 15.430 1.00 14.22 90 LEU A CA 1
ATOM 676 C C . LEU A 1 89 ? 50.434 11.479 16.616 1.00 13.44 90 LEU A C 1
ATOM 677 O O . LEU A 1 89 ? 49.302 11.930 16.864 1.00 13.19 90 LEU A O 1
ATOM 682 N N . ALA A 1 90 ? 51.505 11.847 17.304 1.00 13.62 91 ALA A N 1
ATOM 683 C CA . ALA A 1 90 ? 51.340 12.760 18.388 1.00 13.12 91 ALA A CA 1
ATOM 684 C C . ALA A 1 90 ? 50.864 14.122 17.907 1.00 13.71 91 ALA A C 1
ATOM 685 O O . ALA A 1 90 ? 50.098 14.747 18.614 1.00 14.28 91 ALA A O 1
ATOM 687 N N . ALA A 1 91 ? 51.326 14.576 16.755 1.00 12.91 92 ALA A N 1
ATOM 688 C CA . ALA A 1 91 ? 50.939 15.899 16.300 1.00 14.00 92 ALA A CA 1
ATOM 689 C C . ALA A 1 91 ? 49.459 15.854 16.031 1.00 13.32 92 ALA A C 1
ATOM 690 O O . ALA A 1 91 ? 48.709 16.812 16.289 1.00 14.68 92 ALA A O 1
ATOM 692 N N . ALA A 1 92 ? 49.000 14.780 15.412 1.00 15.27 93 ALA A N 1
ATOM 693 C CA . ALA A 1 92 ? 47.571 14.651 15.134 1.00 13.38 93 ALA A CA 1
ATOM 694 C C . ALA A 1 92 ? 46.734 14.698 16.391 1.00 12.57 93 ALA A C 1
ATOM 695 O O . ALA A 1 92 ? 45.790 15.457 16.515 1.00 15.14 93 ALA A O 1
ATOM 697 N N . LEU A 1 93 ? 47.139 13.901 17.348 1.00 13.85 94 LEU A N 1
ATOM 698 C CA . LEU A 1 93 ? 46.393 13.818 18.605 1.00 13.47 94 LEU A CA 1
ATOM 699 C C . LEU A 1 93 ? 46.459 15.122 19.401 1.00 13.17 94 LEU A C 1
ATOM 700 O O . LEU A 1 93 ? 45.485 15.513 20.073 1.00 15.59 94 LEU A O 1
ATOM 705 N N . ALA A 1 94 ? 47.553 15.852 19.291 1.00 13.29 95 ALA A N 1
ATOM 706 C CA . ALA A 1 94 ? 47.736 17.127 19.945 1.00 13.72 95 ALA A CA 1
ATOM 707 C C . ALA A 1 94 ? 46.807 18.212 19.464 1.00 14.98 95 ALA A C 1
ATOM 708 O O . ALA A 1 94 ? 46.658 19.245 20.099 1.00 16.06 95 ALA A O 1
ATOM 710 N N . THR A 1 95 ? 46.187 17.998 18.322 1.00 14.67 96 THR A N 1
ATOM 711 C CA . THR A 1 95 ? 45.177 18.901 17.879 1.00 15.01 96 THR A CA 1
ATOM 712 C C . THR A 1 95 ? 43.957 18.883 18.751 1.00 15.58 96 THR A C 1
ATOM 713 O O . THR A 1 95 ? 43.107 19.782 18.624 1.00 17.18 96 THR A O 1
ATOM 717 N N . GLY A 1 96 ? 43.810 17.834 19.552 1.00 14.78 97 GLY A N 1
ATOM 718 C CA . GLY A 1 96 ? 42.537 17.596 20.285 1.00 14.37 97 GLY A CA 1
ATOM 719 C C . GLY A 1 96 ? 41.468 16.825 19.604 1.00 14.43 97 GLY A C 1
ATOM 720 O O . GLY A 1 96 ? 40.372 16.694 20.081 1.00 17.91 97 GLY A O 1
ATOM 721 N N . CYS A 1 97 ? 41.818 16.230 18.475 1.00 14.47 98 CYS A N 1
ATOM 722 C CA . CYS A 1 97 ? 40.866 15.418 17.772 1.00 13.03 98 CYS A CA 1
ATOM 723 C C . CYS A 1 97 ? 40.449 14.229 18.587 1.00 13.20 98 CYS A C 1
ATOM 724 O O . CYS A 1 97 ? 41.134 13.737 19.484 1.00 16.66 98 CYS A O 1
ATOM 727 N N . ALA A 1 98 ? 39.263 13.710 18.229 1.00 13.52 99 ALA A N 1
ATOM 728 C CA . ALA A 1 98 ? 38.678 12.594 18.919 1.00 14.26 99 ALA A CA 1
ATOM 729 C C . ALA A 1 98 ? 39.417 11.320 18.618 1.00 14.91 99 ALA A C 1
ATOM 730 O O . ALA A 1 98 ? 39.653 10.507 19.500 1.00 15.26 99 ALA A O 1
ATOM 732 N N . ARG A 1 99 ? 39.824 11.102 17.364 1.00 13.12 100 ARG A N 1
ATOM 733 C CA . ARG A 1 99 ? 40.579 9.964 17.005 1.00 14.58 100 ARG A CA 1
ATOM 734 C C . ARG A 1 99 ? 41.193 10.230 15.664 1.00 10.46 100 ARG A C 1
ATOM 735 O O . ARG A 1 99 ? 40.842 11.161 14.969 1.00 12.00 100 ARG A O 1
ATOM 743 N N . VAL A 1 100 ? 42.081 9.332 15.326 1.00 11.87 101 VAL A N 1
ATOM 744 C CA . VAL A 1 100 ? 42.834 9.373 14.039 1.00 12.72 101 VAL A CA 1
ATOM 745 C C . VAL A 1 100 ? 42.499 8.127 13.249 1.00 12.55 101 VAL A C 1
ATOM 746 O O . VAL A 1 100 ? 42.024 7.122 13.760 1.00 12.40 101 VAL A O 1
ATOM 750 N N . ASN A 1 101 ? 42.756 8.218 11.965 1.00 12.60 102 ASN A N 1
ATOM 751 C CA . ASN A 1 101 ? 42.846 7.037 11.182 1.00 11.95 102 ASN A CA 1
ATOM 752 C C . ASN A 1 101 ? 44.265 6.894 10.622 1.00 12.74 102 ASN A C 1
ATOM 753 O O . ASN A 1 101 ? 44.851 7.883 10.132 1.00 14.32 102 ASN A O 1
ATOM 758 N N A VAL A 1 102 ? 44.745 5.657 10.626 0.50 14.07 103 VAL A N 1
ATOM 759 N N B VAL A 1 102 ? 44.811 5.705 10.664 0.50 11.82 103 VAL A N 1
ATOM 760 C CA A VAL A 1 102 ? 46.035 5.232 10.079 0.50 12.90 103 VAL A CA 1
ATOM 761 C CA B VAL A 1 102 ? 46.046 5.438 9.981 0.50 12.09 103 VAL A CA 1
ATOM 762 C C A VAL A 1 102 ? 45.672 4.498 8.804 0.50 13.37 103 VAL A C 1
ATOM 763 C C B VAL A 1 102 ? 45.737 4.518 8.839 0.50 11.27 103 VAL A C 1
ATOM 764 O O A VAL A 1 102 ? 44.728 3.691 8.803 0.50 15.45 103 VAL A O 1
ATOM 765 O O B VAL A 1 102 ? 44.970 3.549 8.986 0.50 13.73 103 VAL A O 1
ATOM 772 N N . GLY A 1 103 ? 46.348 4.829 7.698 1.00 13.56 104 GLY A N 1
ATOM 773 C CA . GLY A 1 103 ? 46.198 4.038 6.482 1.00 16.32 104 GLY A CA 1
ATOM 774 C C . GLY A 1 103 ? 47.447 3.315 6.099 1.00 15.38 104 GLY A C 1
ATOM 775 O O . GLY A 1 103 ? 47.619 2.136 6.367 1.00 15.20 104 GLY A O 1
ATOM 776 N N . THR A 1 104 ? 48.326 4.037 5.441 1.00 14.29 105 THR A N 1
ATOM 777 C CA . THR A 1 104 ? 49.586 3.479 4.919 1.00 15.62 105 THR A CA 1
ATOM 778 C C . THR A 1 104 ? 50.342 2.698 5.969 1.00 16.57 105 THR A C 1
ATOM 779 O O . THR A 1 104 ? 50.874 1.629 5.694 1.00 15.41 105 THR A O 1
ATOM 783 N N . ALA A 1 105 ? 50.430 3.239 7.182 1.00 16.62 106 ALA A N 1
ATOM 784 C CA . ALA A 1 105 ? 51.281 2.557 8.159 1.00 16.45 106 ALA A CA 1
ATOM 785 C C . ALA A 1 105 ? 50.777 1.207 8.564 1.00 16.45 106 ALA A C 1
ATOM 786 O O . ALA A 1 105 ? 51.547 0.341 9.005 1.00 18.21 106 ALA A O 1
ATOM 788 N N . ALA A 1 106 ? 49.481 0.977 8.483 1.00 18.03 107 ALA A N 1
ATOM 789 C CA . ALA A 1 106 ? 48.950 -0.393 8.700 1.00 15.42 107 ALA A CA 1
ATOM 790 C C . ALA A 1 106 ? 49.462 -1.407 7.711 1.00 17.84 107 ALA A C 1
ATOM 791 O O . ALA A 1 106 ? 49.435 -2.627 7.948 1.00 19.62 107 ALA A O 1
ATOM 793 N N . LEU A 1 107 ? 49.840 -0.910 6.564 1.00 16.01 108 LEU A N 1
ATOM 794 C CA . LEU A 1 107 ? 50.312 -1.763 5.442 1.00 17.36 108 LEU A CA 1
ATOM 795 C C . LEU A 1 107 ? 51.837 -1.878 5.540 1.00 19.67 108 LEU A C 1
ATOM 796 O O . LEU A 1 107 ? 52.390 -2.948 5.325 1.00 23.97 108 LEU A O 1
ATOM 801 N N . GLU A 1 108 ? 52.508 -0.768 5.736 1.00 18.01 109 GLU A N 1
ATOM 802 C CA . GLU A 1 108 ? 53.950 -0.742 5.615 1.00 17.84 109 GLU A CA 1
ATOM 803 C C . GLU A 1 108 ? 54.668 -0.944 6.952 1.00 16.28 109 GLU A C 1
ATOM 804 O O . GLU A 1 108 ? 55.809 -1.332 6.976 1.00 23.32 109 GLU A O 1
ATOM 810 N N . ASN A 1 109 ? 53.985 -0.582 8.055 1.00 18.36 110 ASN A N 1
ATOM 811 C CA . ASN A 1 109 ? 54.642 -0.545 9.361 1.00 18.82 110 ASN A CA 1
ATOM 812 C C . ASN A 1 109 ? 53.781 -1.279 10.368 1.00 15.31 110 ASN A C 1
ATOM 813 O O . ASN A 1 109 ? 53.355 -0.703 11.350 1.00 18.17 110 ASN A O 1
ATOM 818 N N . PRO A 1 110 ? 53.445 -2.555 10.098 1.00 16.63 111 PRO A N 1
ATOM 819 C CA . PRO A 1 110 ? 52.527 -3.277 10.934 1.00 18.56 111 PRO A CA 1
ATOM 820 C C . PRO A 1 110 ? 52.930 -3.314 12.394 1.00 18.86 111 PRO A C 1
ATOM 821 O O . PRO A 1 110 ? 52.080 -3.302 13.269 1.00 18.01 111 PRO A O 1
ATOM 825 N N . GLN A 1 111 ? 54.219 -3.422 12.672 1.00 18.66 112 GLN A N 1
ATOM 826 C CA . GLN A 1 111 ? 54.611 -3.467 14.062 1.00 20.73 112 GLN A CA 1
ATOM 827 C C . GLN A 1 111 ? 54.340 -2.151 14.762 1.00 19.32 112 GLN A C 1
ATOM 828 O O . GLN A 1 111 ? 53.883 -2.169 15.922 1.00 19.65 112 GLN A O 1
ATOM 834 N N . TRP A 1 112 ? 54.657 -1.055 14.099 1.00 17.14 113 TRP A N 1
ATOM 835 C CA . TRP A 1 112 ? 54.365 0.264 14.619 1.00 16.97 113 TRP A CA 1
ATOM 836 C C . TRP A 1 112 ? 52.849 0.352 14.852 1.00 17.25 113 TRP A C 1
ATOM 837 O O . TRP A 1 112 ? 52.341 0.778 15.918 1.00 17.64 113 TRP A O 1
ATOM 848 N N . CYS A 1 113 ? 52.095 -0.009 13.841 1.00 16.18 114 CYS A N 1
ATOM 849 C CA . CYS A 1 113 ? 50.677 0.122 13.913 1.00 15.72 114 CYS A CA 1
ATOM 850 C C . CYS A 1 113 ? 50.117 -0.677 15.074 1.00 14.24 114 CYS A C 1
ATOM 851 O O . CYS A 1 113 ? 49.244 -0.220 15.835 1.00 15.85 114 CYS A O 1
ATOM 854 N N . ALA A 1 114 ? 50.621 -1.897 15.275 1.00 16.92 115 ALA A N 1
ATOM 855 C CA . ALA A 1 114 ? 50.177 -2.715 16.392 1.00 16.69 115 ALA A CA 1
ATOM 856 C C . ALA A 1 114 ? 50.510 -2.062 17.697 1.00 16.43 115 ALA A C 1
ATOM 857 O O . ALA A 1 114 ? 49.666 -2.093 18.616 1.00 17.77 115 ALA A O 1
ATOM 859 N N . ARG A 1 115 ? 51.678 -1.426 17.773 1.00 18.11 116 ARG A N 1
ATOM 860 C CA A ARG A 1 115 ? 52.140 -0.724 18.995 0.50 19.67 116 ARG A CA 1
ATOM 861 C CA B ARG A 1 115 ? 52.063 -0.750 19.009 0.50 16.96 116 ARG A CA 1
ATOM 862 C C . ARG A 1 115 ? 51.177 0.445 19.311 1.00 16.02 116 ARG A C 1
ATOM 863 O O . ARG A 1 115 ? 50.761 0.646 20.450 1.00 17.73 116 ARG A O 1
ATOM 878 N N . VAL A 1 116 ? 50.846 1.222 18.315 1.00 15.96 117 VAL A N 1
ATOM 879 C CA . VAL A 1 116 ? 50.000 2.399 18.531 1.00 16.61 117 VAL A CA 1
ATOM 880 C C . VAL A 1 116 ? 48.555 2.024 18.790 1.00 14.43 117 VAL A C 1
ATOM 881 O O . VAL A 1 116 ? 47.934 2.594 19.629 1.00 16.13 117 VAL A O 1
ATOM 885 N N . ILE A 1 117 ? 48.075 0.951 18.179 1.00 16.20 118 ILE A N 1
ATOM 886 C CA . ILE A 1 117 ? 46.777 0.442 18.532 1.00 15.33 118 ILE A CA 1
ATOM 887 C C . ILE A 1 117 ? 46.774 0.116 20.006 1.00 16.67 118 ILE A C 1
ATOM 888 O O . ILE A 1 117 ? 45.870 0.507 20.744 1.00 16.62 118 ILE A O 1
ATOM 893 N N . GLY A 1 118 ? 47.827 -0.570 20.420 1.00 15.45 119 GLY A N 1
ATOM 894 C CA . GLY A 1 118 ? 47.961 -0.963 21.799 1.00 19.00 119 GLY A CA 1
ATOM 895 C C . GLY A 1 118 ? 47.988 0.133 22.793 1.00 14.66 119 GLY A C 1
ATOM 896 O O . GLY A 1 118 ? 47.434 -0.004 23.883 1.00 21.82 119 GLY A O 1
ATOM 897 N N A GLU A 1 119 ? 48.673 1.202 22.459 0.50 17.27 120 GLU A N 1
ATOM 898 N N B GLU A 1 119 ? 48.638 1.229 22.483 0.50 19.59 120 GLU A N 1
ATOM 899 C CA A GLU A 1 119 ? 48.876 2.289 23.373 0.50 15.33 120 GLU A CA 1
ATOM 900 C CA B GLU A 1 119 ? 48.807 2.280 23.468 0.50 20.73 120 GLU A CA 1
ATOM 901 C C A GLU A 1 119 ? 47.687 3.267 23.356 0.50 16.01 120 GLU A C 1
ATOM 902 C C B GLU A 1 119 ? 47.810 3.424 23.314 0.50 13.05 120 GLU A C 1
ATOM 903 O O A GLU A 1 119 ? 47.277 3.763 24.404 0.50 19.09 120 GLU A O 1
ATOM 904 O O B GLU A 1 119 ? 47.680 4.213 24.246 0.50 14.68 120 GLU A O 1
ATOM 915 N N . HIS A 1 120 ? 47.114 3.470 22.174 1.00 14.56 121 HIS A N 1
ATOM 916 C CA . HIS A 1 120 ? 46.154 4.532 21.980 1.00 15.62 121 HIS A CA 1
ATOM 917 C C . HIS A 1 120 ? 44.724 4.093 21.922 1.00 14.05 121 HIS A C 1
ATOM 918 O O . HIS A 1 120 ? 43.840 4.915 22.024 1.00 13.37 121 HIS A O 1
ATOM 925 N N . GLY A 1 121 ? 44.467 2.827 21.721 1.00 14.47 122 GLY A N 1
ATOM 926 C CA . GLY A 1 121 ? 43.127 2.303 21.814 1.00 13.46 122 GLY A CA 1
ATOM 927 C C . GLY A 1 121 ? 42.169 3.007 20.881 1.00 12.19 122 GLY A C 1
ATOM 928 O O . GLY A 1 121 ? 42.416 3.106 19.704 1.00 13.57 122 GLY A O 1
ATOM 929 N N . ASP A 1 122 ? 41.057 3.434 21.467 1.00 12.42 123 ASP A N 1
ATOM 930 C CA . ASP A 1 122 ? 39.976 4.009 20.676 1.00 13.01 123 ASP A CA 1
ATOM 931 C C . ASP A 1 122 ? 40.374 5.287 19.948 1.00 13.40 123 ASP A C 1
ATOM 932 O O . ASP A 1 122 ? 39.652 5.714 19.079 1.00 14.22 123 ASP A O 1
ATOM 937 N N A GLN A 1 123 ? 41.549 5.842 20.231 0.50 10.31 124 GLN A N 1
ATOM 938 N N B GLN A 1 123 ? 41.500 5.924 20.287 0.50 14.72 124 GLN A N 1
ATOM 939 C CA A GLN A 1 123 ? 41.963 7.047 19.510 0.50 9.85 124 GLN A CA 1
ATOM 940 C CA B GLN A 1 123 ? 41.937 7.095 19.505 0.50 15.85 124 GLN A CA 1
ATOM 941 C C A GLN A 1 123 ? 42.509 6.694 18.145 0.50 12.25 124 GLN A C 1
ATOM 942 C C B GLN A 1 123 ? 42.664 6.717 18.204 0.50 15.61 124 GLN A C 1
ATOM 943 O O A GLN A 1 123 ? 42.620 7.572 17.301 0.50 16.50 124 GLN A O 1
ATOM 944 O O B GLN A 1 123 ? 43.058 7.616 17.464 0.50 11.84 124 GLN A O 1
ATOM 955 N N . VAL A 1 124 ? 42.864 5.422 17.913 1.00 13.47 125 VAL A N 1
ATOM 956 C CA . VAL A 1 124 ? 43.420 5.032 16.633 1.00 12.46 125 VAL A CA 1
ATOM 957 C C . VAL A 1 124 ? 42.534 4.020 15.979 1.00 14.10 125 VAL A C 1
ATOM 958 O O . VAL A 1 124 ? 42.287 2.945 16.512 1.00 15.36 125 VAL A O 1
ATOM 962 N N . ALA A 1 125 ? 42.070 4.404 14.810 1.00 12.37 126 ALA A N 1
ATOM 963 C CA . ALA A 1 125 ? 41.341 3.490 13.951 1.00 12.91 126 ALA A CA 1
ATOM 964 C C . ALA A 1 125 ? 42.173 3.248 12.699 1.00 11.47 126 ALA A C 1
ATOM 965 O O . ALA A 1 125 ? 43.032 4.085 12.362 1.00 13.56 126 ALA A O 1
ATOM 967 N N . VAL A 1 126 ? 41.912 2.157 11.987 1.00 11.92 127 VAL A N 1
ATOM 968 C CA . VAL A 1 126 ? 42.598 1.949 10.744 1.00 11.89 127 VAL A CA 1
ATOM 969 C C . VAL A 1 126 ? 41.641 2.130 9.555 1.00 11.91 127 VAL A C 1
ATOM 970 O O . VAL A 1 126 ? 40.572 1.572 9.552 1.00 13.15 127 VAL A O 1
ATOM 974 N N . GLY A 1 127 ? 42.162 2.822 8.567 1.00 11.37 128 GLY A N 1
ATOM 975 C CA . GLY A 1 127 ? 41.469 2.985 7.291 1.00 13.28 128 GLY A CA 1
ATOM 976 C C . GLY A 1 127 ? 41.899 1.851 6.394 1.00 12.16 128 GLY A C 1
ATOM 977 O O . GLY A 1 127 ? 43.058 1.806 6.030 1.00 17.15 128 GLY A O 1
ATOM 978 N N . LEU A 1 128 ? 40.936 1.081 5.925 1.00 11.97 129 LEU A N 1
ATOM 979 C CA . LEU A 1 128 ? 41.112 0.014 4.993 1.00 13.06 129 LEU A CA 1
ATOM 980 C C . LEU A 1 128 ? 40.478 0.428 3.658 1.00 14.86 129 LEU A C 1
ATOM 981 O O . LEU A 1 128 ? 39.261 0.467 3.528 1.00 12.81 129 LEU A O 1
ATOM 986 N N . ASP A 1 129 ? 41.311 0.843 2.714 1.00 13.44 130 ASP A N 1
ATOM 987 C CA . ASP A 1 129 ? 40.882 1.376 1.454 1.00 12.16 130 ASP A CA 1
ATOM 988 C C . ASP A 1 129 ? 41.198 0.289 0.420 1.00 14.89 130 ASP A C 1
ATOM 989 O O . ASP A 1 129 ? 42.324 -0.087 0.181 1.00 15.62 130 ASP A O 1
ATOM 994 N N . VAL A 1 130 ? 40.118 -0.242 -0.125 1.00 14.93 131 VAL A N 1
ATOM 995 C CA . VAL A 1 130 ? 40.120 -1.504 -0.861 1.00 14.69 131 VAL A CA 1
ATOM 996 C C . VAL A 1 130 ? 39.831 -1.313 -2.350 1.00 12.12 131 VAL A C 1
ATOM 997 O O . VAL A 1 130 ? 38.953 -0.560 -2.744 1.00 16.54 131 VAL A O 1
ATOM 1001 N N . GLN A 1 131 ? 40.618 -1.964 -3.177 1.00 17.26 132 GLN A N 1
ATOM 1002 C CA . GLN A 1 131 ? 40.409 -2.000 -4.604 1.00 19.06 132 GLN A CA 1
ATOM 1003 C C . GLN A 1 131 ? 40.227 -3.459 -4.933 1.00 20.62 132 GLN A C 1
ATOM 1004 O O . GLN A 1 131 ? 41.074 -4.279 -4.585 1.00 25.53 132 GLN A O 1
ATOM 1010 N N . ILE A 1 132 ? 39.063 -3.793 -5.453 1.00 20.49 133 ILE A N 1
ATOM 1011 C CA . ILE A 1 132 ? 38.721 -5.172 -5.684 1.00 22.35 133 ILE A CA 1
ATOM 1012 C C . ILE A 1 132 ? 38.816 -5.377 -7.163 1.00 29.27 133 ILE A C 1
ATOM 1013 O O . ILE A 1 132 ? 38.146 -4.730 -7.904 1.00 27.70 133 ILE A O 1
ATOM 1018 N N . ILE A 1 133 ? 39.662 -6.293 -7.549 1.00 26.68 134 ILE A N 1
ATOM 1019 C CA . ILE A 1 133 ? 39.785 -6.639 -8.974 1.00 30.35 134 ILE A CA 1
ATOM 1020 C C . ILE A 1 133 ? 39.694 -8.130 -9.099 1.00 33.88 134 ILE A C 1
ATOM 1021 O O . ILE A 1 133 ? 40.473 -8.848 -8.500 1.00 30.45 134 ILE A O 1
ATOM 1026 N N . ASP A 1 134 ? 38.734 -8.585 -9.905 1.00 36.47 135 ASP A N 1
ATOM 1027 C CA . ASP A 1 134 ? 38.574 -10.006 -10.182 1.00 35.78 135 ASP A CA 1
ATOM 1028 C C . ASP A 1 134 ? 38.591 -10.739 -8.864 1.00 36.97 135 ASP A C 1
ATOM 1029 O O . ASP A 1 134 ? 39.345 -11.712 -8.710 1.00 37.08 135 ASP A O 1
ATOM 1034 N N . GLY A 1 135 ? 37.827 -10.198 -7.907 1.00 34.66 136 GLY A N 1
ATOM 1035 C CA . GLY A 1 135 ? 37.576 -10.834 -6.639 1.00 33.22 136 GLY A CA 1
ATOM 1036 C C . GLY A 1 135 ? 38.665 -10.669 -5.602 1.00 31.54 136 GLY A C 1
ATOM 1037 O O . GLY A 1 135 ? 38.477 -11.072 -4.480 1.00 32.43 136 GLY A O 1
ATOM 1038 N N . GLU A 1 136 ? 39.804 -10.104 -5.977 1.00 26.42 137 GLU A N 1
ATOM 1039 C CA . GLU A 1 136 ? 40.946 -9.940 -5.099 1.00 28.05 137 GLU A CA 1
ATOM 1040 C C . GLU A 1 136 ? 40.753 -8.581 -4.422 1.00 21.37 137 GLU A C 1
ATOM 1041 O O . GLU A 1 136 ? 40.715 -7.542 -5.090 1.00 22.71 137 GLU A O 1
ATOM 1047 N N . HIS A 1 137 ? 40.661 -8.634 -3.091 1.00 20.71 138 HIS A N 1
ATOM 1048 C CA . HIS A 1 137 ? 40.385 -7.436 -2.336 1.00 18.42 138 HIS A CA 1
ATOM 1049 C C . HIS A 1 137 ? 41.746 -6.980 -1.830 1.00 19.97 138 HIS A C 1
ATOM 1050 O O . HIS A 1 137 ? 42.296 -7.562 -0.915 1.00 23.40 138 HIS A O 1
ATOM 1057 N N . ARG A 1 138 ? 42.273 -5.943 -2.421 1.00 18.00 139 ARG A N 1
ATOM 1058 C CA . ARG A 1 138 ? 43.575 -5.374 -2.117 1.00 19.78 139 ARG A CA 1
ATOM 1059 C C . ARG A 1 138 ? 43.432 -4.050 -1.439 1.00 19.84 139 ARG A C 1
ATOM 1060 O O . ARG A 1 138 ? 42.784 -3.162 -1.910 1.00 20.80 139 ARG A O 1
ATOM 1068 N N . LEU A 1 139 ? 44.200 -3.907 -0.402 1.00 15.70 140 LEU A N 1
ATOM 1069 C CA . LEU A 1 139 ? 44.394 -2.634 0.239 1.00 16.93 140 LEU A CA 1
ATOM 1070 C C . LEU A 1 139 ? 45.333 -1.763 -0.510 1.00 17.22 140 LEU A C 1
ATOM 1071 O O . LEU A 1 139 ? 46.227 -2.230 -1.237 1.00 20.36 140 LEU A O 1
ATOM 1076 N N . ARG A 1 140 ? 45.072 -0.483 -0.429 1.00 16.00 141 ARG A N 1
ATOM 1077 C CA . ARG A 1 140 ? 45.884 0.494 -1.092 1.00 16.69 141 ARG A CA 1
ATOM 1078 C C . ARG A 1 140 ? 46.441 1.497 -0.084 1.00 16.18 141 ARG A C 1
ATOM 1079 O O . ARG A 1 140 ? 45.729 1.909 0.835 1.00 16.23 141 ARG A O 1
ATOM 1087 N N . GLY A 1 141 ? 47.686 1.883 -0.258 1.00 16.50 142 GLY A N 1
ATOM 1088 C CA . GLY A 1 141 ? 48.366 2.849 0.537 1.00 18.42 142 GLY A CA 1
ATOM 1089 C C . GLY A 1 141 ? 48.850 4.027 -0.240 1.00 17.16 142 GLY A C 1
ATOM 1090 O O . GLY A 1 141 ? 48.592 4.151 -1.421 1.00 17.70 142 GLY A O 1
ATOM 1091 N N . ARG A 1 142 ? 49.479 4.957 0.465 1.00 16.08 143 ARG A N 1
ATOM 1092 C CA . ARG A 1 142 ? 50.124 6.122 -0.067 1.00 17.47 143 ARG A CA 1
ATOM 1093 C C . ARG A 1 142 ? 49.238 6.849 -1.049 1.00 18.78 143 ARG A C 1
ATOM 1094 O O . ARG A 1 142 ? 49.573 7.055 -2.181 1.00 18.95 143 ARG A O 1
ATOM 1102 N N . GLY A 1 143 ? 48.103 7.315 -0.577 1.00 16.85 144 GLY A N 1
ATOM 1103 C CA . GLY A 1 143 ? 47.186 8.026 -1.435 1.00 16.44 144 GLY A CA 1
ATOM 1104 C C . GLY A 1 143 ? 46.535 7.160 -2.482 1.00 18.16 144 GLY A C 1
ATOM 1105 O O . GLY A 1 143 ? 45.939 7.682 -3.409 1.00 18.48 144 GLY A O 1
ATOM 1106 N N . TRP A 1 144 ? 46.585 5.854 -2.256 1.00 15.55 145 TRP A N 1
ATOM 1107 C CA . TRP A 1 144 ? 46.046 4.777 -3.019 1.00 15.94 145 TRP A CA 1
ATOM 1108 C C . TRP A 1 144 ? 46.921 4.480 -4.215 1.00 18.40 145 TRP A C 1
ATOM 1109 O O . TRP A 1 144 ? 46.430 3.942 -5.202 1.00 21.84 145 TRP A O 1
ATOM 1120 N N A GLU A 1 145 ? 48.198 4.863 -4.137 0.50 23.86 146 GLU A N 1
ATOM 1121 N N B GLU A 1 145 ? 48.184 4.828 -4.121 0.50 19.77 146 GLU A N 1
ATOM 1122 C CA A GLU A 1 145 ? 49.219 4.566 -5.175 0.50 20.47 146 GLU A CA 1
ATOM 1123 C CA B GLU A 1 145 ? 49.102 4.578 -5.215 0.50 15.60 146 GLU A CA 1
ATOM 1124 C C A GLU A 1 145 ? 49.825 3.171 -5.098 0.50 15.15 146 GLU A C 1
ATOM 1125 C C B GLU A 1 145 ? 50.034 3.338 -5.048 0.50 12.00 146 GLU A C 1
ATOM 1126 O O A GLU A 1 145 ? 50.176 2.536 -6.138 0.50 27.40 146 GLU A O 1
ATOM 1127 O O B GLU A 1 145 ? 50.920 3.069 -5.953 0.50 22.91 146 GLU A O 1
ATOM 1138 N N . THR A 1 146 ? 49.835 2.659 -3.867 1.00 21.56 147 THR A N 1
ATOM 1139 C CA . THR A 1 146 ? 50.496 1.403 -3.603 1.00 18.67 14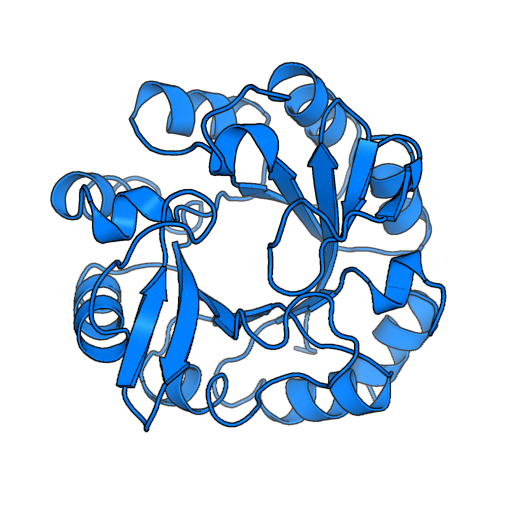7 THR A CA 1
ATOM 1140 C C . THR A 1 146 ? 49.545 0.296 -3.217 1.00 19.30 147 THR A C 1
ATOM 1141 O O . THR A 1 146 ? 48.455 0.498 -2.718 1.00 19.30 147 THR A O 1
ATOM 1145 N N . ASP A 1 147 ? 49.982 -0.913 -3.466 1.00 21.62 148 ASP A N 1
ATOM 1146 C CA . ASP A 1 147 ? 49.378 -2.105 -2.993 1.00 20.23 148 ASP A CA 1
ATOM 1147 C C . ASP A 1 147 ? 49.811 -2.432 -1.597 1.00 25.39 148 ASP A C 1
ATOM 1148 O O . ASP A 1 147 ? 50.982 -2.470 -1.278 1.00 26.51 148 ASP A O 1
ATOM 1153 N N . GLY A 1 148 ? 48.815 -2.707 -0.780 1.00 20.74 149 GLY A N 1
ATOM 1154 C CA . GLY A 1 148 ? 49.008 -2.949 0.637 1.00 22.90 149 GLY A CA 1
ATOM 1155 C C . GLY A 1 148 ? 48.624 -4.296 1.090 1.00 21.13 149 GLY A C 1
ATOM 1156 O O . GLY A 1 148 ? 48.479 -4.543 2.309 1.00 26.50 149 GLY A O 1
ATOM 1157 N N . GLY A 1 149 ? 48.377 -5.206 0.168 1.00 23.03 150 GLY A N 1
ATOM 1158 C CA . GLY A 1 149 ? 48.122 -6.592 0.552 1.00 25.63 150 GLY A CA 1
ATOM 1159 C C . GLY A 1 149 ? 46.666 -6.945 0.549 1.00 20.48 150 GLY A C 1
ATOM 1160 O O . GLY A 1 149 ? 45.874 -6.195 0.149 1.00 22.65 150 GLY A O 1
ATOM 1161 N N . ASP A 1 150 ? 46.358 -8.131 1.008 1.00 23.64 151 ASP A N 1
ATOM 1162 C CA . ASP A 1 150 ? 45.070 -8.686 0.997 1.00 21.63 151 ASP A CA 1
ATOM 1163 C C . ASP A 1 150 ? 44.266 -8.162 2.189 1.00 20.66 151 ASP A C 1
ATOM 1164 O O . ASP A 1 150 ? 44.703 -8.214 3.360 1.00 21.74 151 ASP A O 1
ATOM 1169 N N . LEU A 1 151 ? 43.082 -7.650 1.895 1.00 18.70 152 LEU A N 1
ATOM 1170 C CA . LEU A 1 151 ? 42.190 -7.047 2.868 1.00 17.83 152 LEU A CA 1
ATOM 1171 C C . LEU A 1 151 ? 41.984 -8.024 4.012 1.00 18.13 152 LEU A C 1
ATOM 1172 O O . LEU A 1 151 ? 42.068 -7.677 5.180 1.00 20.09 152 LEU A O 1
ATOM 1177 N N . TRP A 1 152 ? 41.617 -9.255 3.703 1.00 18.85 153 TRP A N 1
ATOM 1178 C CA . TRP A 1 152 ? 41.132 -10.152 4.699 1.00 19.85 153 TRP A CA 1
ATOM 1179 C C . TRP A 1 152 ? 42.265 -10.569 5.646 1.00 19.82 153 TRP A C 1
ATOM 1180 O O . TRP A 1 152 ? 42.067 -10.578 6.846 1.00 21.88 153 TRP A O 1
ATOM 1191 N N . ASP A 1 153 ? 43.452 -10.773 5.130 1.00 22.30 154 ASP A N 1
ATOM 1192 C CA . ASP A 1 153 ? 44.579 -11.126 5.964 1.00 19.77 154 ASP A CA 1
ATOM 1193 C C . ASP A 1 153 ? 44.913 -9.956 6.891 1.00 19.47 154 ASP A C 1
ATOM 1194 O O . ASP A 1 153 ? 45.173 -10.114 8.065 1.00 20.78 154 ASP A O 1
ATOM 1199 N N . VAL A 1 154 ? 44.877 -8.731 6.375 1.00 18.98 155 VAL A N 1
ATOM 1200 C CA . VAL A 1 154 ? 45.284 -7.575 7.150 1.00 19.45 155 VAL A CA 1
ATOM 1201 C C . VAL A 1 154 ? 44.211 -7.302 8.210 1.00 16.10 155 VAL A C 1
ATOM 1202 O O . VAL A 1 154 ? 44.529 -6.965 9.327 1.00 17.56 155 VAL A O 1
ATOM 1206 N N . LEU A 1 155 ? 42.949 -7.346 7.804 1.00 17.67 156 LEU A N 1
ATOM 1207 C CA . LEU A 1 155 ? 41.819 -7.190 8.734 1.00 17.34 156 LEU A CA 1
ATOM 1208 C C . LEU A 1 155 ? 41.956 -8.164 9.875 1.00 18.74 156 LEU A C 1
ATOM 1209 O O . LEU A 1 155 ? 41.800 -7.795 11.014 1.00 19.71 156 LEU A O 1
ATOM 1214 N N . GLU A 1 156 ? 42.210 -9.433 9.530 1.00 20.36 157 GLU A N 1
ATOM 1215 C CA . GLU A 1 156 ? 42.363 -10.444 10.557 1.00 20.23 157 GLU A CA 1
ATOM 1216 C C . GLU A 1 156 ? 43.458 -10.111 11.555 1.00 17.94 157 GLU A C 1
ATOM 1217 O O . GLU A 1 156 ? 43.271 -10.204 12.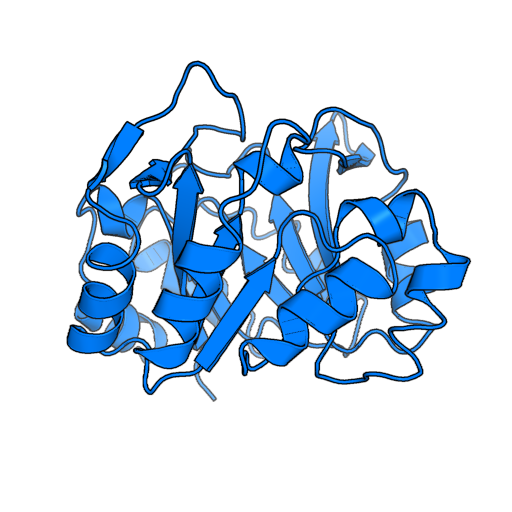786 1.00 20.38 157 GLU A O 1
ATOM 1223 N N . ARG A 1 157 ? 44.584 -9.669 11.022 1.00 19.75 158 ARG A N 1
ATOM 1224 C CA . ARG A 1 157 ? 45.726 -9.329 11.851 1.00 18.54 158 ARG A CA 1
ATOM 1225 C C . ARG A 1 157 ? 45.366 -8.150 12.770 1.00 18.32 158 ARG A C 1
ATOM 1226 O O . ARG A 1 157 ? 45.627 -8.176 13.923 1.00 17.91 158 ARG A O 1
ATOM 1234 N N . LEU A 1 158 ? 44.782 -7.096 12.184 1.00 18.01 159 LEU A N 1
ATOM 1235 C CA . LEU A 1 158 ? 44.449 -5.855 12.948 1.00 15.17 159 LEU A CA 1
ATOM 1236 C C . LEU A 1 158 ? 43.478 -6.201 14.045 1.00 16.28 159 LEU A C 1
ATOM 1237 O O . LEU A 1 158 ? 43.585 -5.707 15.165 1.00 18.59 159 LEU A O 1
ATOM 1242 N N . ASP A 1 159 ? 42.495 -7.022 13.687 1.00 17.10 160 ASP A N 1
ATOM 1243 C CA . ASP A 1 159 ? 41.454 -7.390 14.619 1.00 19.04 160 ASP A CA 1
ATOM 1244 C C . ASP A 1 159 ? 42.123 -8.122 15.773 1.00 18.76 160 ASP A C 1
ATOM 1245 O O . ASP A 1 159 ? 41.834 -7.885 16.934 1.00 20.18 160 ASP A O 1
ATOM 1250 N N A SER A 1 160 ? 43.025 -9.044 15.452 0.50 20.76 161 SER A N 1
ATOM 1251 N N B SER A 1 160 ? 43.069 -8.983 15.474 0.50 15.82 161 SER A N 1
ATOM 1252 C CA A SER A 1 160 ? 43.755 -9.817 16.493 0.50 19.67 161 SER A CA 1
ATOM 1253 C CA B SER A 1 160 ? 43.670 -9.809 16.537 0.50 16.90 161 SER A CA 1
ATOM 1254 C C A SER A 1 160 ? 44.476 -8.842 17.438 0.50 19.28 161 SER A C 1
ATOM 1255 C C B SER A 1 160 ? 44.605 -8.921 17.417 0.50 16.96 161 SER A C 1
ATOM 1256 O O A SER A 1 160 ? 44.469 -8.994 18.670 0.50 22.94 161 SER A O 1
ATOM 1257 O O B SER A 1 160 ? 44.906 -9.229 18.575 0.50 16.13 161 SER A O 1
ATOM 1262 N N . GLU A 1 161 ? 45.091 -7.822 16.852 1.00 17.72 162 GLU A N 1
ATOM 1263 C CA . GLU A 1 161 ? 45.865 -6.847 17.598 1.00 17.07 162 GLU A CA 1
ATOM 1264 C C . GLU A 1 161 ? 45.005 -5.950 18.479 1.00 16.65 162 GLU A C 1
ATOM 1265 O O . GLU A 1 161 ? 45.523 -5.183 19.220 1.00 18.25 162 GLU A O 1
ATOM 1271 N N . GLY A 1 162 ? 43.706 -5.998 18.334 1.00 16.73 163 GLY A N 1
ATOM 1272 C CA . GLY A 1 162 ? 42.872 -5.155 19.081 1.00 14.68 163 GLY A CA 1
ATOM 1273 C C . GLY A 1 162 ? 42.436 -3.843 18.451 1.00 15.04 163 GLY A C 1
ATOM 1274 O O . GLY A 1 162 ? 42.024 -2.936 19.167 1.00 15.04 163 GLY A O 1
ATOM 1275 N N . CYS A 1 163 ? 42.622 -3.705 17.133 1.00 16.25 164 CYS A N 1
ATOM 1276 C CA . CYS A 1 163 ? 42.257 -2.463 16.465 1.00 13.44 164 CYS A CA 1
ATOM 1277 C C . CYS A 1 163 ? 40.848 -2.068 16.863 1.00 18.90 164 CYS A C 1
ATOM 1278 O O . CYS A 1 163 ? 39.910 -2.860 16.805 1.00 16.27 164 CYS A O 1
ATOM 1281 N N . SER A 1 164 ? 40.707 -0.789 17.242 1.00 14.02 165 SER A N 1
ATOM 1282 C CA . SER A 1 164 ? 39.442 -0.332 17.786 1.00 15.19 165 SER A CA 1
ATOM 1283 C C . SER A 1 164 ? 38.299 -0.249 16.806 1.00 12.89 165 SER A C 1
ATOM 1284 O O . SER A 1 164 ? 37.160 -0.301 17.176 1.00 14.03 165 SER A O 1
ATOM 1287 N N . ARG A 1 165 ? 38.624 -0.011 15.575 1.00 12.65 166 ARG A N 1
ATOM 1288 C CA . ARG A 1 165 ? 37.650 0.488 14.609 1.00 11.89 166 ARG A CA 1
ATOM 1289 C C . ARG A 1 165 ? 38.288 0.440 13.215 1.00 12.63 166 ARG A C 1
ATOM 1290 O O . ARG A 1 165 ? 39.494 0.742 13.124 1.00 14.00 166 ARG A O 1
ATOM 1298 N N . PHE A 1 166 ? 37.454 0.193 12.217 1.00 13.12 167 PHE A N 1
ATOM 1299 C CA . PHE A 1 166 ? 37.943 0.199 10.876 1.00 13.05 167 PHE A CA 1
ATOM 1300 C C . PHE A 1 166 ? 37.094 1.107 10.019 1.00 11.90 167 PHE A C 1
ATOM 1301 O O . PHE A 1 166 ? 35.879 1.148 10.144 1.00 14.19 167 PHE A O 1
ATOM 1309 N N . VAL A 1 167 ? 37.743 1.888 9.187 1.00 12.41 168 VAL A N 1
ATOM 1310 C CA . VAL A 1 167 ? 37.073 2.805 8.292 1.00 11.16 168 VAL A CA 1
ATOM 1311 C C . VAL A 1 167 ? 37.294 2.203 6.903 1.00 13.90 168 VAL A C 1
ATOM 1312 O O . VAL A 1 167 ? 38.395 2.208 6.416 1.00 13.89 168 VAL A O 1
ATOM 1316 N N . VAL A 1 168 ? 36.248 1.732 6.243 1.00 12.50 169 VAL A N 1
ATOM 1317 C CA . VAL A 1 168 ? 36.360 0.922 5.056 1.00 11.76 169 VAL A CA 1
ATOM 1318 C C . VAL A 1 168 ? 35.854 1.655 3.834 1.00 14.00 169 VAL A C 1
ATOM 1319 O O . VAL A 1 168 ? 34.743 2.173 3.794 1.00 14.93 169 VAL A O 1
ATOM 1323 N N . THR A 1 169 ? 36.719 1.750 2.819 1.00 12.66 170 THR A N 1
ATOM 1324 C CA . THR A 1 169 ? 36.416 2.372 1.524 1.00 16.28 170 THR A CA 1
ATOM 1325 C C . THR A 1 169 ? 36.532 1.350 0.421 1.00 16.66 170 THR A C 1
ATOM 1326 O O . THR A 1 169 ? 37.484 0.614 0.376 1.00 16.17 170 THR A O 1
ATOM 1330 N N . ASP A 1 170 ? 35.538 1.314 -0.467 1.00 15.46 171 ASP A N 1
ATOM 1331 C CA . ASP A 1 170 ? 35.745 0.757 -1.778 1.00 14.78 171 ASP A CA 1
ATOM 1332 C C . ASP A 1 170 ? 36.234 1.917 -2.593 1.00 14.07 171 ASP A C 1
ATOM 1333 O O . ASP A 1 170 ? 35.464 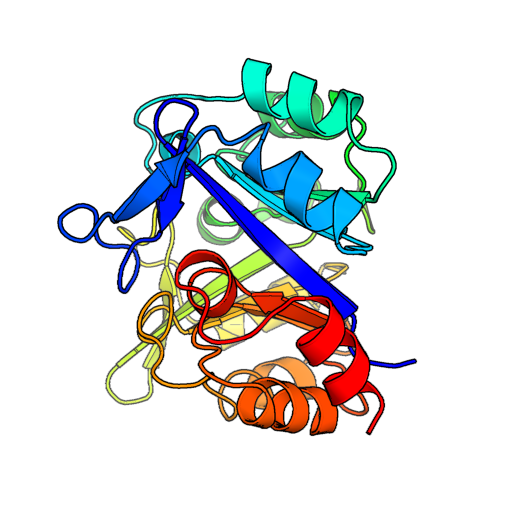2.777 -2.946 1.00 14.28 171 ASP A O 1
ATOM 1338 N N . ILE A 1 171 ? 37.503 1.872 -2.958 1.00 12.43 172 ILE A N 1
ATOM 1339 C CA . ILE A 1 171 ? 38.090 3.007 -3.653 1.00 14.24 172 ILE A CA 1
ATOM 1340 C C . ILE A 1 171 ? 37.429 3.239 -4.996 1.00 13.29 172 ILE A C 1
ATOM 1341 O O . ILE A 1 171 ? 37.376 4.346 -5.504 1.00 15.48 172 ILE A O 1
ATOM 1346 N N A THR A 1 172 ? 36.890 2.213 -5.591 0.50 13.68 173 THR A N 1
ATOM 1347 N N B THR A 1 172 ? 36.962 2.153 -5.577 0.50 12.28 173 THR A N 1
ATOM 1348 C CA A THR A 1 172 ? 36.266 2.441 -6.903 0.50 11.76 173 THR A CA 1
ATOM 1349 C CA B THR A 1 172 ? 36.262 2.207 -6.876 0.50 13.00 173 THR A CA 1
ATOM 1350 C C A THR A 1 172 ? 34.885 3.043 -6.846 0.50 13.15 173 THR A C 1
ATOM 1351 C C B THR A 1 172 ? 34.981 3.081 -6.823 0.50 14.76 173 THR A C 1
ATOM 1352 O O A THR A 1 172 ? 34.317 3.429 -7.864 0.50 12.47 173 THR A O 1
ATOM 1353 O O B THR A 1 172 ? 34.629 3.743 -7.808 0.50 15.36 173 THR A O 1
ATOM 1360 N N . LYS A 1 173 ? 34.377 3.192 -5.650 1.00 12.72 174 LYS A N 1
ATOM 1361 C CA . LYS A 1 173 ? 33.155 3.936 -5.429 1.00 12.94 174 LYS A CA 1
ATOM 1362 C C . LYS A 1 173 ? 33.379 5.330 -4.913 1.00 13.08 174 LYS A C 1
ATOM 1363 O O . LYS A 1 173 ? 32.478 6.166 -4.925 1.00 14.60 174 LYS A O 1
ATOM 1369 N N . ASP A 1 174 ? 34.543 5.586 -4.333 1.00 13.70 175 ASP A N 1
ATOM 1370 C CA . ASP A 1 174 ? 34.811 6.832 -3.636 1.00 14.40 175 ASP A CA 1
ATOM 1371 C C . ASP A 1 174 ? 34.682 7.961 -4.658 1.00 13.43 175 ASP A C 1
ATOM 1372 O O . ASP A 1 174 ? 35.280 7.948 -5.729 1.00 15.49 175 ASP A O 1
ATOM 1377 N N . GLY A 1 175 ? 33.893 8.961 -4.302 1.00 11.89 176 GLY A N 1
ATOM 1378 C CA . GLY A 1 175 ? 33.720 10.147 -5.113 1.00 13.36 176 GLY A CA 1
ATOM 1379 C C . GLY A 1 175 ? 32.967 9.945 -6.384 1.00 13.39 176 GLY A C 1
ATOM 1380 O O . GLY A 1 175 ? 32.962 10.827 -7.195 1.00 13.97 176 GLY A O 1
ATOM 1381 N N . THR A 1 176 ? 32.278 8.817 -6.540 1.00 12.32 177 THR A N 1
ATOM 1382 C CA . THR A 1 176 ? 31.668 8.478 -7.808 1.00 13.41 177 THR A CA 1
ATOM 1383 C C . THR A 1 176 ? 30.180 8.776 -7.822 1.00 12.66 177 THR A C 1
ATOM 1384 O O . THR A 1 176 ? 29.559 8.731 -8.912 1.00 13.37 177 THR A O 1
ATOM 1388 N N . LEU A 1 177 ? 29.560 8.902 -6.662 1.00 12.77 178 LEU A N 1
ATOM 1389 C CA . LEU A 1 177 ? 28.108 8.962 -6.585 1.00 13.72 178 LEU A CA 1
ATOM 1390 C C . LEU A 1 177 ? 27.495 7.731 -7.167 1.00 13.21 178 LEU A C 1
ATOM 1391 O O . LEU A 1 177 ? 26.367 7.709 -7.623 1.00 14.48 178 LEU A O 1
ATOM 1396 N N . GLY A 1 178 ? 28.211 6.603 -7.051 1.00 12.85 179 GLY A N 1
ATOM 1397 C CA . GLY A 1 178 ? 27.710 5.360 -7.650 1.00 13.84 179 GLY A CA 1
ATOM 1398 C C . GLY A 1 178 ? 27.145 4.374 -6.686 1.00 14.50 179 GLY A C 1
ATOM 1399 O O . GLY A 1 178 ? 26.794 3.242 -7.077 1.00 16.61 179 GLY A O 1
ATOM 1400 N N . GLY A 1 179 ? 27.020 4.791 -5.419 1.00 13.40 180 GLY A N 1
ATOM 1401 C CA . GLY A 1 179 ? 26.500 3.915 -4.429 1.00 11.58 180 GLY A CA 1
ATOM 1402 C C . GLY A 1 179 ? 27.605 3.243 -3.621 1.00 15.23 180 GLY A C 1
ATOM 1403 O O . GLY A 1 179 ? 28.671 2.925 -4.135 1.00 15.17 180 GLY A O 1
ATOM 1404 N N . PRO A 1 180 ? 27.321 2.966 -2.356 1.00 12.74 181 PRO A N 1
ATOM 1405 C CA . PRO A 1 180 ? 28.336 2.280 -1.550 1.00 13.58 181 PRO A CA 1
ATOM 1406 C C . PRO A 1 180 ? 28.427 0.806 -1.937 1.00 14.82 181 PRO A C 1
ATOM 1407 O O . PRO A 1 180 ? 27.412 0.224 -2.504 1.00 16.05 181 PRO A O 1
ATOM 1411 N N . ASN A 1 181 ? 29.532 0.173 -1.624 1.00 14.82 182 ASN A N 1
ATOM 1412 C CA . ASN A 1 181 ? 29.666 -1.217 -1.861 1.00 14.97 182 ASN A CA 1
ATOM 1413 C C . ASN A 1 181 ? 29.205 -1.900 -0.598 1.00 14.41 182 ASN A C 1
ATOM 1414 O O . ASN A 1 181 ? 29.950 -2.093 0.349 1.00 15.75 182 ASN A O 1
ATOM 1419 N N . LEU A 1 182 ? 27.957 -2.289 -0.588 1.00 15.37 183 LEU A N 1
ATOM 1420 C CA . LEU A 1 182 ? 27.378 -2.937 0.571 1.00 15.08 183 LEU A CA 1
ATOM 1421 C C . LEU A 1 182 ? 27.869 -4.322 0.830 1.00 16.33 183 LEU A C 1
ATOM 1422 O O . LEU A 1 182 ? 27.826 -4.779 1.967 1.00 18.29 183 LEU A O 1
ATOM 1427 N N . ASP A 1 183 ? 28.288 -5.001 -0.241 1.00 16.69 184 ASP A N 1
ATOM 1428 C CA . ASP A 1 183 ? 28.928 -6.276 -0.109 1.00 17.47 184 ASP A CA 1
ATOM 1429 C C . ASP A 1 183 ? 30.228 -6.265 0.669 1.00 18.42 184 ASP A C 1
ATOM 1430 O O . ASP A 1 183 ? 30.457 -7.092 1.584 1.00 18.51 184 ASP A O 1
ATOM 1435 N N . LEU A 1 184 ? 31.098 -5.338 0.302 1.00 16.99 185 LEU A N 1
ATOM 1436 C CA . LEU A 1 184 ? 32.344 -5.165 0.996 1.00 15.99 185 LEU A CA 1
ATOM 1437 C C . LEU A 1 184 ? 32.119 -4.752 2.456 1.00 14.34 185 LEU A C 1
ATOM 1438 O O . LEU A 1 184 ? 32.751 -5.285 3.380 1.00 17.19 185 LEU A O 1
ATOM 1443 N N A LEU A 1 185 ? 31.257 -3.770 2.692 0.50 13.97 186 LEU A N 1
ATOM 1444 N N B LEU A 1 185 ? 31.192 -3.843 2.633 0.50 15.76 186 LEU A N 1
ATOM 1445 C CA A LEU A 1 185 ? 30.958 -3.325 4.061 0.50 13.53 186 LEU A CA 1
ATOM 1446 C CA B LEU A 1 185 ? 30.918 -3.288 3.920 0.50 15.30 186 LEU A CA 1
ATOM 1447 C C A LEU A 1 185 ? 30.456 -4.439 4.905 0.50 17.02 186 LEU A C 1
ATOM 1448 C C B LEU A 1 185 ? 30.400 -4.341 4.870 0.50 16.52 186 LEU A C 1
ATOM 1449 O O A LEU A 1 185 ? 30.964 -4.649 6.017 0.50 18.86 186 LEU A O 1
ATOM 1450 O O B LEU A 1 185 ? 30.882 -4.427 6.010 0.50 18.43 186 LEU A O 1
ATOM 1459 N N . ALA A 1 186 ? 29.491 -5.191 4.401 1.00 17.29 187 ALA A N 1
ATOM 1460 C CA . ALA A 1 186 ? 28.954 -6.316 5.195 1.00 18.11 187 ALA A CA 1
ATOM 1461 C C . ALA A 1 186 ? 30.054 -7.343 5.379 1.00 16.71 187 ALA A C 1
ATOM 1462 O O . ALA A 1 186 ? 30.131 -7.985 6.435 1.00 20.34 187 ALA A O 1
ATOM 1464 N N . GLY A 1 187 ? 30.866 -7.573 4.355 1.00 18.37 188 GLY A N 1
ATOM 1465 C CA . GLY A 1 187 ? 31.930 -8.544 4.479 1.00 17.91 188 GLY A CA 1
ATOM 1466 C C . GLY A 1 187 ? 32.912 -8.235 5.576 1.00 18.23 188 GLY A C 1
ATOM 1467 O O . GLY A 1 187 ? 33.376 -9.128 6.271 1.00 21.83 188 GLY A O 1
ATOM 1468 N N . VAL A 1 188 ? 33.283 -6.980 5.687 1.00 17.89 189 VAL A N 1
ATOM 1469 C CA . VAL A 1 188 ? 34.174 -6.562 6.752 1.00 17.84 189 VAL A CA 1
ATOM 1470 C C . VAL A 1 188 ? 33.469 -6.652 8.071 1.00 18.56 189 VAL A C 1
ATOM 1471 O O . VAL A 1 188 ? 33.991 -7.248 9.023 1.00 17.46 189 VAL A O 1
ATOM 1475 N N . ALA A 1 189 ? 32.301 -6.060 8.153 1.00 16.78 190 ALA A N 1
ATOM 1476 C CA . ALA A 1 189 ? 31.529 -6.025 9.420 1.00 16.83 190 ALA A CA 1
ATOM 1477 C C . ALA A 1 189 ? 31.306 -7.414 9.981 1.00 18.17 190 ALA A C 1
ATOM 1478 O O . ALA A 1 189 ? 31.290 -7.596 11.177 1.00 18.64 190 ALA A O 1
ATOM 1480 N N . ASP A 1 190 ? 31.041 -8.351 9.097 1.00 18.69 191 ASP A N 1
ATOM 1481 C CA . ASP A 1 190 ? 30.768 -9.763 9.528 1.00 20.68 191 ASP A CA 1
ATOM 1482 C C . ASP A 1 190 ? 32.011 -10.488 10.023 1.00 23.37 191 ASP A C 1
ATOM 1483 O O . ASP A 1 190 ? 31.896 -11.510 10.657 1.00 27.15 191 ASP A O 1
ATOM 1488 N N . ARG A 1 191 ? 33.201 -9.908 9.825 1.00 20.04 192 ARG A N 1
ATOM 1489 C CA . ARG A 1 191 ? 34.453 -10.504 10.238 1.00 22.77 192 ARG A CA 1
ATOM 1490 C C . ARG A 1 191 ? 35.172 -9.856 11.403 1.00 25.09 192 ARG A C 1
ATOM 1491 O O . ARG A 1 191 ? 36.324 -10.212 11.710 1.00 26.94 192 ARG A O 1
ATOM 1499 N N . THR A 1 192 ? 34.531 -8.873 12.015 1.00 20.69 193 THR A N 1
ATOM 1500 C CA . THR A 1 192 ? 35.094 -8.222 13.157 1.00 19.78 193 THR A CA 1
ATOM 1501 C C . THR A 1 192 ? 33.988 -7.742 14.051 1.00 19.47 193 THR A C 1
ATOM 1502 O O . THR A 1 192 ? 32.947 -7.309 13.580 1.00 19.44 193 THR A O 1
ATOM 1506 N N . ASP A 1 193 ? 34.228 -7.724 15.346 1.00 18.76 194 ASP A N 1
ATOM 1507 C CA . ASP A 1 193 ? 33.315 -7.086 16.307 1.00 18.88 194 ASP A CA 1
ATOM 1508 C C . ASP A 1 193 ? 33.661 -5.613 16.468 1.00 20.93 194 ASP A C 1
ATOM 1509 O O . ASP A 1 193 ? 32.896 -4.895 17.032 1.00 23.35 194 ASP A O 1
ATOM 1514 N N . ALA A 1 194 ? 34.790 -5.165 15.931 1.00 17.36 195 ALA A N 1
ATOM 1515 C CA . ALA A 1 194 ? 35.151 -3.738 16.020 1.00 15.57 195 ALA A CA 1
ATOM 1516 C C . ALA A 1 194 ? 34.188 -2.993 15.102 1.00 14.26 195 ALA A C 1
ATOM 1517 O O . ALA A 1 194 ? 33.838 -3.461 14.021 1.00 16.75 195 ALA A O 1
ATOM 1519 N N . PRO A 1 195 ? 33.727 -1.806 15.510 1.00 14.53 196 PRO A N 1
ATOM 1520 C CA . PRO A 1 195 ? 32.911 -0.965 14.656 1.00 13.79 196 PRO A CA 1
ATOM 1521 C C . PRO A 1 195 ? 33.600 -0.672 13.318 1.00 13.28 196 PRO A C 1
ATOM 1522 O O . PRO A 1 195 ? 34.819 -0.477 13.242 1.00 13.84 196 PRO A O 1
ATOM 1526 N N . VAL A 1 196 ? 32.724 -0.618 12.323 1.00 13.01 197 VAL A N 1
ATOM 1527 C CA . VAL A 1 196 ? 33.129 -0.330 10.977 1.00 12.55 197 VAL A CA 1
ATOM 1528 C C . VAL A 1 196 ? 32.443 0.961 10.582 1.00 12.94 197 VAL A C 1
ATOM 1529 O O . VAL A 1 196 ? 31.246 1.128 10.735 1.00 13.96 197 VAL A O 1
ATOM 1533 N N . ILE A 1 197 ? 33.211 1.860 10.000 1.00 13.17 198 ILE A N 1
ATOM 1534 C CA . ILE A 1 197 ? 32.696 3.068 9.407 1.00 11.95 198 ILE A CA 1
ATOM 1535 C C . ILE A 1 197 ? 32.758 2.900 7.886 1.00 13.15 198 ILE A C 1
ATOM 1536 O O . ILE A 1 197 ? 33.792 2.625 7.332 1.00 13.81 198 ILE A O 1
ATOM 1541 N N . ALA A 1 198 ? 31.600 3.070 7.204 1.00 12.26 199 ALA A N 1
ATOM 1542 C CA . ALA A 1 198 ? 31.512 2.982 5.784 1.00 12.67 199 ALA A CA 1
ATOM 1543 C C . ALA A 1 198 ? 32.036 4.281 5.179 1.00 12.24 199 ALA A C 1
ATOM 1544 O O . ALA A 1 198 ? 31.589 5.336 5.564 1.00 16.46 199 ALA A O 1
ATOM 1546 N N . SER A 1 199 ? 32.827 4.253 4.142 1.00 13.14 200 SER A N 1
ATOM 1547 C CA . SER A 1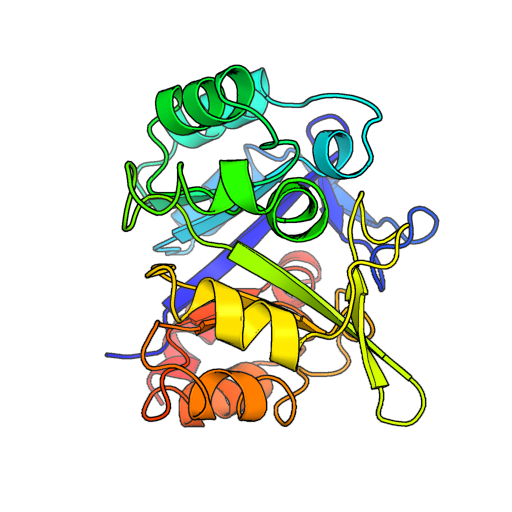 199 ? 33.323 5.463 3.506 1.00 13.32 200 SER A CA 1
ATOM 1548 C C . SER A 1 199 ? 33.225 5.275 2.010 1.00 13.79 200 SER A C 1
ATOM 1549 O O . SER A 1 199 ? 33.790 4.329 1.464 1.00 17.12 200 SER A O 1
ATOM 1552 N N . GLY A 1 200 ? 32.607 6.209 1.348 1.00 15.87 201 GLY A N 1
ATOM 1553 C CA . GLY A 1 200 ? 32.672 6.317 -0.047 1.00 16.79 201 GLY A CA 1
ATOM 1554 C C . GLY A 1 200 ? 31.421 5.812 -0.763 1.00 16.44 201 GLY A C 1
ATOM 1555 O O . GLY A 1 200 ? 30.811 4.808 -0.381 1.00 20.06 201 GLY A O 1
ATOM 1556 N N . GLY A 1 201 ? 31.063 6.484 -1.877 1.00 13.38 202 GLY A N 1
ATOM 1557 C CA . GLY A 1 201 ? 30.011 6.071 -2.788 1.00 13.54 202 GLY A CA 1
ATOM 1558 C C . GLY A 1 201 ? 28.619 6.568 -2.512 1.00 13.74 202 GLY A C 1
ATOM 1559 O O . GLY A 1 201 ? 27.778 6.417 -3.347 1.00 14.17 202 GLY A O 1
ATOM 1560 N N . VAL A 1 202 ? 28.358 7.062 -1.304 1.00 12.14 203 VAL A N 1
ATOM 1561 C CA . VAL A 1 202 ? 27.005 7.477 -1.009 1.00 12.22 203 VAL A CA 1
ATOM 1562 C C . VAL A 1 202 ? 26.532 8.445 -2.050 1.00 13.38 203 VAL A C 1
ATOM 1563 O O . VAL A 1 202 ? 27.215 9.403 -2.386 1.00 13.75 203 VAL A O 1
ATOM 1567 N N . SER A 1 203 ? 25.333 8.207 -2.584 1.00 12.97 204 SER A N 1
ATOM 1568 C CA . SER A 1 203 ? 24.775 8.988 -3.672 1.00 12.46 204 SER A CA 1
ATOM 1569 C C . SER A 1 203 ? 23.393 9.507 -3.438 1.00 13.45 204 SER A C 1
ATOM 1570 O O . SER A 1 203 ? 22.913 10.266 -4.220 1.00 15.93 204 SER A O 1
ATOM 1573 N N . SER A 1 204 ? 22.774 9.106 -2.342 1.00 13.46 205 SER A N 1
ATOM 1574 C CA . SER A 1 204 ? 21.380 9.345 -2.075 1.00 14.55 205 SER A CA 1
ATOM 1575 C C . SER A 1 204 ? 21.060 9.030 -0.645 1.00 12.77 205 SER A C 1
ATOM 1576 O O . SER A 1 204 ? 21.770 8.343 0.026 1.00 12.63 205 SER A O 1
ATOM 1579 N N . LEU A 1 205 ? 19.932 9.551 -0.187 1.00 14.24 206 LEU A N 1
ATOM 1580 C CA . LEU A 1 205 ? 19.417 9.202 1.102 1.00 13.54 206 LEU A CA 1
ATOM 1581 C C . LEU A 1 205 ? 19.134 7.697 1.194 1.00 12.31 206 LEU A C 1
ATOM 1582 O O . LEU A 1 205 ? 19.407 7.103 2.212 1.00 14.28 206 LEU A O 1
ATOM 1587 N N . ASP A 1 206 ? 18.635 7.088 0.100 1.00 14.97 207 ASP A N 1
ATOM 1588 C CA . ASP A 1 206 ? 18.415 5.688 0.128 1.00 15.84 207 ASP A CA 1
ATOM 1589 C C . ASP A 1 206 ? 19.687 4.909 0.333 1.00 15.93 207 ASP A C 1
ATOM 1590 O O . ASP A 1 206 ? 19.679 3.851 0.957 1.00 15.91 207 ASP A O 1
ATOM 1595 N N . ASP A 1 207 ? 20.792 5.428 -0.170 1.00 14.16 208 ASP A N 1
ATOM 1596 C CA . ASP A 1 207 ? 22.092 4.765 0.122 1.00 14.33 208 ASP A CA 1
ATOM 1597 C C . ASP A 1 207 ? 22.386 4.779 1.588 1.00 13.77 208 ASP A C 1
ATOM 1598 O O . ASP A 1 207 ? 22.835 3.766 2.128 1.00 13.80 208 ASP A O 1
ATOM 1603 N N . LEU A 1 208 ? 22.149 5.895 2.247 1.00 13.18 209 LEU A N 1
ATOM 1604 C CA . LEU A 1 208 ? 22.321 5.911 3.663 1.00 14.72 209 LEU A CA 1
ATOM 1605 C C . LEU A 1 208 ? 21.373 4.977 4.413 1.00 14.41 209 LEU A C 1
ATOM 1606 O O . LEU A 1 208 ? 21.760 4.305 5.355 1.00 15.11 209 LEU A O 1
ATOM 1611 N N . ARG A 1 209 ? 20.121 4.852 3.975 1.00 14.05 210 ARG A N 1
ATOM 1612 C CA . ARG A 1 209 ? 19.250 3.893 4.592 1.00 14.44 210 ARG A CA 1
ATOM 1613 C C . ARG A 1 209 ? 19.738 2.484 4.415 1.00 18.05 210 ARG A C 1
ATOM 1614 O O . ARG A 1 209 ? 19.611 1.644 5.329 1.00 18.03 210 ARG A O 1
ATOM 1622 N N . ALA A 1 210 ? 20.329 2.213 3.268 1.00 15.75 211 ALA A N 1
ATOM 1623 C CA . ALA A 1 210 ? 20.822 0.906 2.970 1.00 17.27 211 ALA A CA 1
ATOM 1624 C C . ALA A 1 210 ? 21.991 0.617 3.913 1.00 15.49 211 ALA A C 1
ATOM 1625 O O . ALA A 1 210 ? 22.114 -0.441 4.542 1.00 15.78 211 ALA A O 1
ATOM 1627 N N . ILE A 1 211 ? 22.900 1.548 4.085 1.00 15.62 212 ILE A N 1
ATOM 1628 C CA . ILE A 1 211 ? 23.999 1.298 5.020 1.00 14.74 212 ILE A CA 1
ATOM 1629 C C . ILE A 1 211 ? 23.502 1.148 6.440 1.00 13.91 212 ILE A C 1
ATOM 1630 O O . ILE A 1 211 ? 23.964 0.277 7.171 1.00 16.38 212 ILE A O 1
ATOM 1635 N N . ALA A 1 212 ? 22.463 1.905 6.787 1.00 14.25 213 ALA A N 1
ATOM 1636 C CA . ALA A 1 212 ? 21.846 1.812 8.124 1.00 15.43 213 ALA A CA 1
ATOM 1637 C C . ALA A 1 212 ? 21.342 0.433 8.415 1.00 19.10 213 ALA A C 1
ATOM 1638 O O . ALA A 1 212 ? 21.248 0.013 9.584 1.00 18.82 213 ALA A O 1
ATOM 1640 N N . THR A 1 213 ? 20.939 -0.302 7.391 1.00 17.92 214 THR A N 1
ATOM 1641 C CA . THR A 1 213 ? 20.439 -1.639 7.628 1.00 21.55 214 THR A CA 1
ATOM 1642 C C . THR A 1 213 ? 21.536 -2.573 8.108 1.00 20.55 214 THR A C 1
ATOM 1643 O O . THR A 1 213 ? 21.241 -3.682 8.529 1.00 26.14 214 THR A O 1
ATOM 1647 N N . LEU A 1 214 ? 22.818 -2.127 8.059 1.00 18.71 215 LEU A N 1
ATOM 1648 C CA . LEU A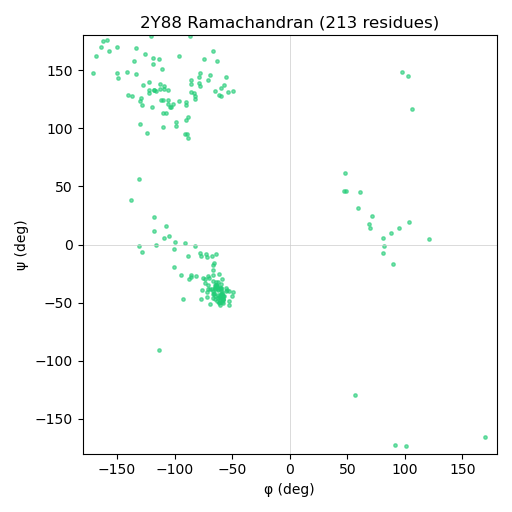 1 214 ? 23.929 -2.932 8.500 1.00 16.81 215 LEU A CA 1
ATOM 1649 C C . LEU A 1 214 ? 24.400 -2.584 9.887 1.00 17.49 215 LEU A C 1
ATOM 1650 O O . LEU A 1 214 ? 25.403 -3.132 10.334 1.00 18.95 215 LEU A O 1
ATOM 1655 N N . THR A 1 215 ? 23.766 -1.645 10.570 1.00 17.61 216 THR A N 1
ATOM 1656 C CA A THR A 1 215 ? 24.261 -1.227 11.894 0.50 17.55 216 THR A CA 1
ATOM 1657 C CA B THR A 1 215 ? 24.319 -1.227 11.824 0.50 17.71 216 THR A CA 1
ATOM 1658 C C . THR A 1 215 ? 24.322 -2.381 12.849 1.00 17.67 216 THR A C 1
ATOM 1659 O O . THR A 1 215 ? 25.240 -2.513 13.619 1.00 18.87 216 THR A O 1
ATOM 1666 N N . HIS A 1 216 ? 23.347 -3.273 12.766 1.00 20.02 217 HIS A N 1
ATOM 1667 C CA . HIS A 1 216 ? 23.277 -4.426 13.670 1.00 20.64 217 HIS A CA 1
ATOM 1668 C C . HIS A 1 216 ? 24.439 -5.382 13.410 1.00 21.42 217 HIS A C 1
ATOM 1669 O O . HIS A 1 216 ? 24.793 -6.196 14.273 1.00 25.01 217 HIS A O 1
ATOM 1676 N N . ARG A 1 217 ? 25.050 -5.342 12.226 1.00 19.28 218 ARG A N 1
ATOM 1677 C CA . ARG A 1 217 ? 26.195 -6.198 11.926 1.00 18.94 218 ARG A CA 1
ATOM 1678 C C . ARG A 1 217 ? 27.515 -5.539 12.256 1.00 16.70 218 ARG A C 1
ATOM 1679 O O . ARG A 1 217 ? 28.600 -6.085 12.079 1.00 18.98 218 ARG A O 1
ATOM 1687 N N . GLY A 1 218 ? 27.430 -4.343 12.774 1.00 16.35 219 GLY A N 1
ATOM 1688 C CA . GLY A 1 218 ? 28.563 -3.541 13.218 1.00 16.01 219 GLY A CA 1
ATOM 1689 C C . GLY A 1 218 ? 29.019 -2.414 12.338 1.00 15.63 219 GLY A C 1
ATOM 1690 O O . GLY A 1 218 ? 30.139 -1.909 12.509 1.00 16.68 219 GLY A O 1
ATOM 1691 N N . VAL A 1 219 ? 28.173 -1.944 11.419 1.00 17.35 220 VAL A N 1
ATOM 1692 C CA . VAL A 1 219 ? 28.517 -0.762 10.692 1.00 14.66 220 VAL A CA 1
ATOM 1693 C C . VAL A 1 219 ? 27.959 0.413 11.481 1.00 15.21 220 VAL A C 1
ATOM 1694 O O . VAL A 1 219 ? 26.782 0.629 11.559 1.00 19.38 220 VAL A O 1
ATOM 1698 N N . GLU A 1 220 ? 28.877 1.144 12.117 1.00 12.94 221 GLU A N 1
ATOM 1699 C CA . GLU A 1 220 ? 28.540 2.144 13.111 1.00 13.68 221 GLU A CA 1
ATOM 1700 C C . GLU A 1 220 ? 28.229 3.482 12.518 1.00 12.68 221 GLU A C 1
ATOM 1701 O O . GLU A 1 220 ? 27.508 4.285 13.106 1.00 14.28 221 GLU A O 1
ATOM 1707 N N . GLY A 1 221 ? 28.820 3.766 11.367 1.00 12.73 222 GLY A N 1
ATOM 1708 C CA . GLY A 1 221 ? 28.655 5.046 10.780 1.00 11.76 222 GLY A CA 1
ATOM 1709 C C . GLY A 1 221 ? 29.020 5.049 9.323 1.00 11.51 222 GLY A C 1
ATOM 1710 O O . GLY A 1 221 ? 29.512 4.059 8.804 1.00 12.82 222 GLY A O 1
ATOM 1711 N N . ALA A 1 222 ? 28.801 6.187 8.689 1.00 10.74 223 ALA A N 1
ATOM 1712 C CA . ALA A 1 222 ? 29.072 6.443 7.313 1.00 12.12 223 ALA A CA 1
ATOM 1713 C C . ALA A 1 222 ? 29.623 7.829 7.102 1.00 10.56 223 ALA A C 1
ATOM 1714 O O . ALA A 1 222 ? 29.058 8.803 7.577 1.00 12.85 223 ALA A O 1
ATOM 1716 N N . ILE A 1 223 ? 30.746 7.877 6.389 1.00 9.65 224 ILE A N 1
ATOM 1717 C CA . ILE A 1 223 ? 31.383 9.092 5.899 1.00 9.64 224 ILE A CA 1
ATOM 1718 C C . ILE A 1 223 ? 30.762 9.470 4.583 1.00 11.33 224 ILE A C 1
ATOM 1719 O O . ILE A 1 223 ? 30.599 8.595 3.708 1.00 12.28 224 ILE A O 1
ATOM 1724 N N . VAL A 1 224 ? 30.379 10.731 4.420 1.00 11.13 225 VAL A N 1
ATOM 1725 C CA . VAL A 1 224 ? 29.780 11.195 3.218 1.00 11.31 225 VAL A CA 1
ATOM 1726 C C . VAL A 1 224 ? 30.512 12.451 2.759 1.00 12.59 225 VAL A C 1
ATOM 1727 O O . VAL A 1 224 ? 30.655 13.379 3.548 1.00 12.30 225 VAL A O 1
ATOM 1731 N N . GLY A 1 225 ? 30.983 12.444 1.505 1.00 12.37 226 GLY A N 1
ATOM 1732 C CA . GLY A 1 225 ? 31.680 13.563 0.913 1.00 12.86 226 GLY A CA 1
ATOM 1733 C C . GLY A 1 225 ? 30.846 14.126 -0.200 1.00 11.99 226 GLY A C 1
ATOM 1734 O O . GLY A 1 225 ? 30.076 15.060 0.004 1.00 12.79 226 GLY A O 1
ATOM 1735 N N . LYS A 1 226 ? 31.075 13.612 -1.422 1.00 12.26 227 LYS A N 1
ATOM 1736 C CA . LYS A 1 226 ? 30.546 14.269 -2.591 1.00 12.37 227 LYS A CA 1
ATOM 1737 C C . LYS A 1 226 ? 29.069 14.550 -2.558 1.00 13.52 227 LYS A C 1
ATOM 1738 O O . LYS A 1 226 ? 28.667 15.594 -3.033 1.00 14.36 227 LYS A O 1
ATOM 1744 N N . ALA A 1 227 ? 28.252 13.648 -2.054 1.00 12.19 228 ALA A N 1
ATOM 1745 C CA . ALA A 1 227 ? 26.807 13.882 -2.090 1.00 12.99 228 ALA A CA 1
ATOM 1746 C C . ALA A 1 227 ? 26.459 15.126 -1.361 1.00 13.89 228 ALA A C 1
ATOM 1747 O O . ALA A 1 227 ? 25.502 15.804 -1.695 1.00 14.46 228 ALA A O 1
ATOM 1749 N N . LEU A 1 228 ? 27.187 15.428 -0.301 1.00 13.94 229 LEU A N 1
ATOM 1750 C CA . LEU A 1 228 ? 26.945 16.635 0.456 1.00 15.17 229 LEU A CA 1
ATOM 1751 C C . LEU A 1 228 ? 27.498 17.868 -0.253 1.00 14.41 229 LEU A C 1
ATOM 1752 O O . LEU A 1 228 ? 26.777 18.846 -0.390 1.00 16.82 229 LEU A O 1
ATOM 1757 N N . TYR A 1 229 ? 28.747 17.815 -0.745 1.00 14.45 230 TYR A N 1
ATOM 1758 C CA . TYR A 1 229 ? 29.345 18.951 -1.410 1.00 16.04 230 TYR A CA 1
ATOM 1759 C C . TYR A 1 229 ? 28.625 19.289 -2.703 1.00 16.87 230 TYR A C 1
ATOM 1760 O O . TYR A 1 229 ? 28.467 20.460 -3.062 1.00 19.46 230 TYR A O 1
ATOM 1769 N N . ALA A 1 230 ? 28.219 18.242 -3.415 1.00 14.99 231 ALA A N 1
ATOM 1770 C CA . ALA A 1 230 ? 27.528 18.444 -4.679 1.00 16.32 231 ALA A CA 1
ATOM 1771 C C . ALA A 1 230 ? 26.083 18.832 -4.456 1.00 16.10 231 ALA A C 1
ATOM 1772 O O . ALA A 1 230 ? 25.350 19.048 -5.426 1.00 20.70 231 ALA A O 1
ATOM 1774 N N . ARG A 1 231 ? 25.614 18.783 -3.217 1.00 16.65 232 ARG A N 1
ATOM 1775 C CA . ARG A 1 231 ? 24.217 19.085 -2.858 1.00 17.80 232 ARG A CA 1
ATOM 1776 C C . ARG A 1 231 ? 23.190 18.170 -3.513 1.00 18.63 232 ARG A C 1
ATOM 1777 O O . ARG A 1 231 ? 22.216 18.599 -4.075 1.00 21.27 232 ARG A O 1
ATOM 1785 N N . ARG A 1 232 ? 23.524 16.865 -3.476 1.00 18.38 233 ARG A N 1
ATOM 1786 C CA . ARG A 1 232 ? 22.590 15.802 -3.806 1.00 19.07 233 ARG A CA 1
ATOM 1787 C C . ARG A 1 232 ? 21.481 15.744 -2.746 1.00 16.12 233 ARG A C 1
ATOM 1788 O O . ARG A 1 232 ? 20.332 15.572 -3.022 1.00 18.36 233 ARG A O 1
ATOM 1796 N N . PHE A 1 233 ? 21.853 15.965 -1.494 1.00 16.20 234 PHE A N 1
ATOM 1797 C CA . PHE A 1 233 ? 20.944 16.037 -0.355 1.00 14.73 234 PHE A CA 1
ATOM 1798 C C . PHE A 1 233 ? 21.634 16.860 0.779 1.00 13.88 234 PHE A C 1
ATOM 1799 O O . PHE A 1 233 ? 22.784 17.126 0.712 1.00 17.11 234 PHE A O 1
ATOM 1807 N N . THR A 1 234 ? 20.841 17.262 1.769 1.00 15.04 235 THR A N 1
ATOM 1808 C CA . THR A 1 234 ? 21.331 18.030 2.909 1.00 15.62 235 THR A CA 1
ATOM 1809 C C . THR A 1 234 ? 21.645 17.127 4.104 1.00 14.82 235 THR A C 1
ATOM 1810 O O . THR A 1 234 ? 21.177 16.022 4.232 1.00 16.31 235 THR A O 1
ATOM 1814 N N . LEU A 1 235 ? 22.444 17.683 5.038 1.00 14.35 236 LEU A N 1
ATOM 1815 C CA . LEU A 1 235 ? 22.778 16.926 6.218 1.00 15.96 236 LEU A CA 1
ATOM 1816 C C . LEU A 1 235 ? 21.551 16.547 7.076 1.00 10.93 236 LEU A C 1
ATOM 1817 O O . LEU A 1 235 ? 21.374 15.398 7.542 1.00 15.37 236 LEU A O 1
ATOM 1822 N N . PRO A 1 236 ? 20.660 17.507 7.297 1.00 17.01 237 PRO A N 1
ATOM 1823 C CA . PRO A 1 236 ? 19.446 17.170 8.111 1.00 16.12 237 PRO A CA 1
ATOM 1824 C C . PRO A 1 236 ? 18.592 16.137 7.415 1.00 14.49 237 PRO A C 1
ATOM 1825 O O . PRO A 1 236 ? 18.077 15.242 8.092 1.00 17.11 237 PRO A O 1
ATOM 1829 N N . GLN A 1 237 ? 18.517 16.175 6.063 1.00 16.03 238 GLN A N 1
ATOM 1830 C CA . GLN A 1 237 ? 17.853 15.073 5.371 1.00 16.66 238 GLN A CA 1
ATOM 1831 C C . GLN A 1 237 ? 18.474 13.770 5.679 1.00 15.83 238 GLN A C 1
ATOM 1832 O O . GLN A 1 237 ? 17.829 12.797 5.948 1.00 15.95 238 GLN A O 1
ATOM 1838 N N . ALA A 1 238 ? 19.793 13.756 5.659 1.00 14.63 239 ALA A N 1
ATOM 1839 C CA . ALA A 1 238 ? 20.562 12.548 5.917 1.00 14.29 239 ALA A CA 1
ATOM 1840 C C . ALA A 1 238 ? 20.378 12.056 7.349 1.00 13.90 239 ALA A C 1
ATOM 1841 O O . ALA A 1 238 ? 20.175 10.892 7.629 1.00 16.57 239 ALA A O 1
ATOM 1843 N N . LEU A 1 239 ? 20.483 12.997 8.299 1.00 14.98 240 LEU A N 1
ATOM 1844 C CA . LEU A 1 239 ? 20.286 12.644 9.715 1.00 14.86 240 LEU A CA 1
ATOM 1845 C C . LEU A 1 239 ? 18.911 12.074 10.003 1.00 13.57 240 LEU A C 1
ATOM 1846 O O . LEU A 1 239 ? 18.761 11.092 10.712 1.00 14.72 240 LEU A O 1
ATOM 1851 N N . ALA A 1 240 ? 17.948 12.644 9.304 1.00 16.59 241 ALA A N 1
ATOM 1852 C CA . ALA A 1 240 ? 16.597 12.101 9.405 1.00 15.66 241 ALA A CA 1
ATOM 1853 C C . ALA A 1 240 ? 16.428 10.765 8.735 1.00 17.10 241 ALA A C 1
ATOM 1854 O O . ALA A 1 240 ? 15.758 9.846 9.266 1.00 18.39 241 ALA A O 1
ATOM 1856 N N . ALA A 1 241 ? 17.064 10.582 7.586 1.00 16.69 242 ALA A N 1
ATOM 1857 C CA . ALA A 1 241 ? 16.956 9.299 6.831 1.00 16.07 242 ALA A CA 1
ATOM 1858 C C . ALA A 1 241 ? 17.435 8.114 7.630 1.00 16.38 242 ALA A C 1
ATOM 1859 O O . ALA A 1 241 ? 16.818 7.025 7.570 1.00 17.36 242 ALA A O 1
ATOM 1861 N N . VAL A 1 242 ? 18.501 8.304 8.418 1.00 16.29 243 VAL A N 1
ATOM 1862 C CA . VAL A 1 242 ? 19.064 7.149 9.123 1.00 17.93 243 VAL A CA 1
ATOM 1863 C C . VAL A 1 242 ? 18.241 6.762 10.315 1.00 20.79 243 VAL A C 1
ATOM 1864 O O . VAL A 1 242 ? 18.414 5.677 10.879 1.00 21.98 243 VAL A O 1
ATOM 1868 N N . ARG A 1 243 ? 17.288 7.610 10.650 1.00 20.31 244 ARG A N 1
ATOM 1869 C CA . ARG A 1 243 ? 16.341 7.211 11.704 1.00 21.36 244 ARG A CA 1
ATOM 1870 C C . ARG A 1 243 ? 15.041 6.734 11.143 1.00 33.97 244 ARG A C 1
ATOM 1871 O O . ARG A 1 243 ? 14.188 6.342 11.939 1.00 27.47 244 ARG A O 1
ATOM 1879 N N . ASP A 1 244 ? 14.796 6.757 9.857 1.00 26.70 245 ASP A N 1
ATOM 1880 C CA . ASP A 1 244 ? 13.554 6.159 9.329 1.00 28.57 245 ASP A CA 1
ATOM 1881 C C . ASP A 1 244 ? 13.410 4.754 9.791 1.00 38.52 245 ASP A C 1
ATOM 1882 O O . ASP A 1 244 ? 14.326 3.916 9.597 1.00 37.38 245 ASP A O 1
#

Secondary structure (DSSP, 8-state):
-PPEEEEEEEEETTEEEEEETTEEEEEEEEEEHHHHHHHHHHTT-SEEEEEEHHHHTTS---HHHHHHHHHH-SSEEEEESS--SHHHHHHHHHTT-SEEEE-HHHHH-HHHHHHHHHHHGGGEEEEEEEEEETTEEEEEEGGGTEEEEEHHHHHHHHHHTT---EEEEETTTTTTTS---HHHHHHHHTT-SS-EEEES---SHHHHHHHHTTGGGTEEEEEE-HHHHTTSS-HHHHHHHTT-

GO terms:
  GO:0000105 L-histidine biosynthetic process (P, IMP)
  GO:0000162 L-tryptophan bio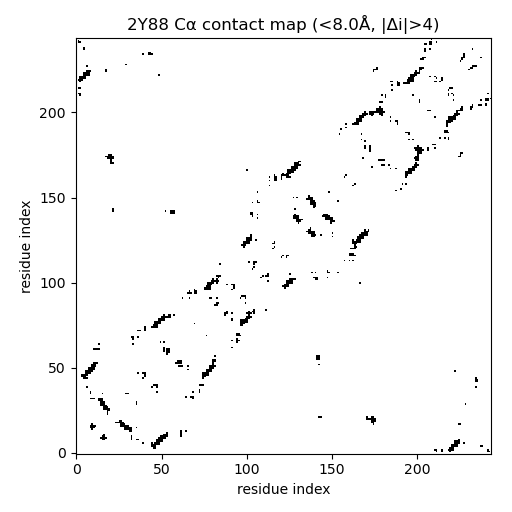synthetic process (P, IMP)

Nearest PDB structures (foldseek):
  2y88-assembly1_A  TM=1.004E+00  e=8.634E-55  Mycobacterium tuberculosis H37Rv
  3zs4-assembly1_A  TM=1.002E+00  e=1.242E-51  Mycobacterium tuberculosis H37Rv
  2y85-assembly2_B  TM=9.722E-01  e=3.971E-45  Mycobacterium tuberculosis H37Rv
  2y85-assembly1_A  TM=9.662E-01  e=1.070E-43  Mycobacterium tuberculosis H37Rv
  2y85-assembly3_C  TM=9.677E-01  e=6.097E-43  Mycobacterium tuberculosis H37Rv

CATH classification: 3.20.20.70

Solvent-accessible surface area: 10053 Å² total; per-residue (Å²): 211,38,5,44,4,0,0,4,0,11,0,14,135,17,92,0,1,15,6,56,59,12,133,59,91,35,79,56,86,65,22,25,0,24,95,13,0,61,28,31,35,219,57,37,4,96,23,0,15,0,18,4,25,5,17,18,47,63,117,41,80,14,53,139,44,2,30,73,0,11,60,110,14,132,40,88,2,0,5,14,20,22,8,55,71,86,140,29,3,59,36,3,29,90,19,60,5,25,10,0,8,0,30,10,0,0,34,79,56,50,140,20,0,30,129,4,5,56,144,66,31,92,67,0,0,0,13,1,27,0,44,49,102,144,57,96,36,73,1,52,2,106,14,52,124,49,76,14,19,34,0,63,91,15,3,124,70,0,59,96,56,48,7,23,24,0,5,1,6,12,5,48,60,16,5,42,41,47,9,14,30,66,125,4,7,14,12,0,3,81,136,12,154,15,34,0,1,3,14,16,5,9,16,37,40,92,25,0,86,31,0,21,91,14,46,149,95,25,0,50,0,0,6,4,11,26,0,3,17,43,198,128,12,68,2,73,88,1,52,61,3,14,170,139

Organism: Mycobacterium tuberculosis (strain ATCC 25618 / H37Rv) (NCBI:txid83332)

Radius of gyration: 16.05 Å; Cα contacts (8 Å, |Δi|>4): 580; chains: 1; bounding box: 42×38×36 Å